Protein AF-A0A2D4Q8B6-F1 (afdb_monomer)

Nearest PDB structures (foldseek):
  4lnv-assembly2_B  TM=8.215E-01  e=3.725E-10  Anopheles gambiae
  4d94-assembly1_A  TM=7.482E-01  e=2.126E-10  Anopheles gambiae
  8cml-assembly1_B  TM=7.665E-01  e=1.619E-08  Homo sapiens
  7ad7-assembly1_A  TM=6.763E-01  e=1.389E-08  Homo sapiens
  5hcd-assembly1_A  TM=7.123E-01  e=3.850E-08  Homo sapiens

pLDDT: mean 83.57, std 15.22, range [32.66, 98.12]

Mean predicted aligned error: 9.65 Å

Structure (mmCIF, N/CA/C/O backbone):
data_AF-A0A2D4Q8B6-F1
#
_entry.id   AF-A0A2D4Q8B6-F1
#
loop_
_atom_site.group_PDB
_atom_site.id
_atom_site.type_symbol
_atom_site.label_atom_id
_atom_site.label_alt_id
_atom_site.label_comp_id
_atom_site.label_asym_id
_atom_site.label_entity_id
_atom_site.label_seq_id
_atom_site.pdbx_PDB_ins_code
_atom_site.Cartn_x
_atom_site.Cartn_y
_atom_site.Cartn_z
_atom_site.occupancy
_atom_site.B_iso_or_equiv
_atom_site.auth_seq_id
_atom_site.auth_comp_id
_atom_site.auth_asym_id
_atom_site.auth_atom_id
_atom_site.pdbx_PDB_model_num
ATOM 1 N N . MET A 1 1 ? -0.545 -11.827 12.707 1.00 40.91 1 MET A N 1
ATOM 2 C CA . MET A 1 1 ? -0.799 -12.075 14.149 1.00 40.91 1 MET A CA 1
ATOM 3 C C . MET A 1 1 ? -1.739 -11.043 14.796 1.00 40.91 1 MET A C 1
ATOM 5 O O . MET A 1 1 ? -2.116 -11.251 15.937 1.00 40.91 1 MET A O 1
ATOM 9 N N . LEU A 1 2 ? -2.146 -9.964 14.103 1.00 41.12 2 LEU A N 1
ATOM 10 C CA . LEU A 1 2 ? -3.036 -8.919 14.650 1.00 41.12 2 LEU A CA 1
ATOM 11 C C . LEU A 1 2 ? -4.542 -9.153 14.404 1.00 41.12 2 LEU A C 1
ATOM 13 O O . LEU A 1 2 ? -5.357 -8.410 14.931 1.00 41.12 2 LEU A O 1
ATOM 17 N N . GLU A 1 3 ? -4.920 -10.180 13.639 1.00 55.81 3 GLU A N 1
ATOM 18 C CA . GLU A 1 3 ? -6.318 -10.458 13.250 1.00 55.81 3 GLU A CA 1
ATOM 19 C C . GLU A 1 3 ? -6.890 -11.727 13.901 1.00 55.81 3 GLU A C 1
ATOM 21 O O . GLU A 1 3 ? -7.818 -12.347 13.386 1.00 55.81 3 GLU A O 1
ATOM 26 N N . TYR A 1 4 ? -6.323 -12.165 15.026 1.00 51.88 4 TYR A N 1
ATOM 27 C CA . TYR A 1 4 ? -6.958 -13.229 15.799 1.00 51.88 4 TYR A CA 1
ATOM 28 C C . TYR A 1 4 ? -8.247 -12.669 16.418 1.00 51.88 4 TYR A C 1
ATOM 30 O O . TYR A 1 4 ? -8.231 -11.570 16.966 1.00 51.88 4 TYR A O 1
ATOM 38 N N . GLN A 1 5 ? -9.372 -13.382 16.309 1.00 54.72 5 GLN A N 1
ATOM 39 C CA . GLN A 1 5 ? -10.635 -12.965 16.926 1.00 54.72 5 GLN A CA 1
ATOM 40 C C . GLN A 1 5 ? -10.473 -12.948 18.448 1.00 54.72 5 GLN A C 1
ATOM 42 O O . GLN A 1 5 ? -10.556 -13.975 19.121 1.00 54.72 5 GLN A O 1
ATOM 47 N N . PHE A 1 6 ? -10.190 -11.771 18.993 1.00 63.59 6 PHE A N 1
ATOM 48 C CA . PHE A 1 6 ? -10.025 -11.591 20.422 1.00 63.59 6 PHE A CA 1
ATOM 49 C C . PHE A 1 6 ? -11.383 -11.494 21.114 1.00 63.59 6 PHE A C 1
ATOM 51 O O . PHE A 1 6 ? -12.301 -10.826 20.638 1.00 63.59 6 PHE A O 1
ATOM 58 N N . SER A 1 7 ? -11.492 -12.131 22.279 1.00 59.28 7 SER A N 1
ATOM 59 C CA . SER A 1 7 ? -12.600 -11.873 23.192 1.00 59.28 7 SER A CA 1
ATOM 60 C C . SER A 1 7 ? -12.411 -10.487 23.798 1.00 59.28 7 SER A C 1
ATOM 62 O O . SER A 1 7 ? -11.403 -10.219 24.452 1.00 59.28 7 SER A O 1
ATOM 64 N N . GLU A 1 8 ? -13.407 -9.621 23.626 1.00 58.69 8 GLU A N 1
ATOM 65 C CA . GLU A 1 8 ? -13.457 -8.255 24.165 1.00 58.69 8 GLU A CA 1
ATOM 66 C C . GLU A 1 8 ? -13.243 -8.206 25.694 1.00 58.69 8 GLU A C 1
ATOM 68 O O . GLU A 1 8 ? -12.944 -7.160 26.262 1.00 58.69 8 GLU A O 1
ATOM 73 N N . ASN A 1 9 ? -13.352 -9.353 26.378 1.00 63.66 9 ASN A N 1
ATOM 74 C CA . ASN A 1 9 ? -13.189 -9.505 27.820 1.00 63.66 9 ASN A CA 1
ATOM 75 C C . ASN A 1 9 ? -11.786 -9.895 28.300 1.00 63.66 9 ASN A C 1
ATOM 77 O O . ASN A 1 9 ? -11.598 -10.043 29.511 1.00 63.66 9 ASN A O 1
ATOM 81 N N . ASP A 1 10 ? -10.798 -10.017 27.415 1.00 80.88 10 ASP A N 1
ATOM 82 C CA . ASP A 1 10 ? -9.450 -10.382 27.844 1.00 80.88 10 ASP A CA 1
ATOM 83 C C . ASP A 1 10 ? -8.747 -9.220 28.578 1.00 80.88 10 ASP A C 1
ATOM 85 O O . ASP A 1 10 ? -8.601 -8.103 28.066 1.00 80.88 10 ASP A O 1
ATOM 89 N N . LYS A 1 11 ? -8.318 -9.466 29.824 1.00 82.75 11 LYS A N 1
ATOM 90 C CA . LYS A 1 11 ? -7.751 -8.435 30.716 1.00 82.75 11 LYS A CA 1
ATOM 91 C C . LYS A 1 11 ? -6.517 -7.726 30.129 1.00 82.75 11 LYS A C 1
ATOM 93 O O . LYS A 1 11 ? -6.425 -6.509 30.311 1.00 82.75 11 LYS A O 1
ATOM 98 N N . PRO A 1 12 ? -5.567 -8.408 29.458 1.00 86.06 12 PRO A N 1
ATOM 99 C CA . PRO A 1 12 ? -4.421 -7.758 28.827 1.00 86.06 12 PRO A CA 1
ATOM 100 C C . PRO A 1 12 ? -4.839 -6.810 27.701 1.00 86.06 12 PRO A C 1
ATOM 102 O O . PRO A 1 12 ? -4.294 -5.713 27.607 1.00 86.06 12 PRO A O 1
ATOM 105 N N . ILE A 1 13 ? -5.851 -7.182 26.911 1.00 84.06 13 ILE A N 1
ATOM 106 C CA . ILE A 1 13 ? -6.348 -6.372 25.792 1.00 84.06 13 ILE A CA 1
ATOM 107 C C . ILE A 1 13 ? -6.986 -5.088 26.311 1.00 84.06 13 ILE A C 1
ATOM 109 O O . ILE A 1 13 ? -6.626 -4.006 25.856 1.00 84.06 13 ILE A O 1
ATOM 113 N N . LYS A 1 14 ? -7.844 -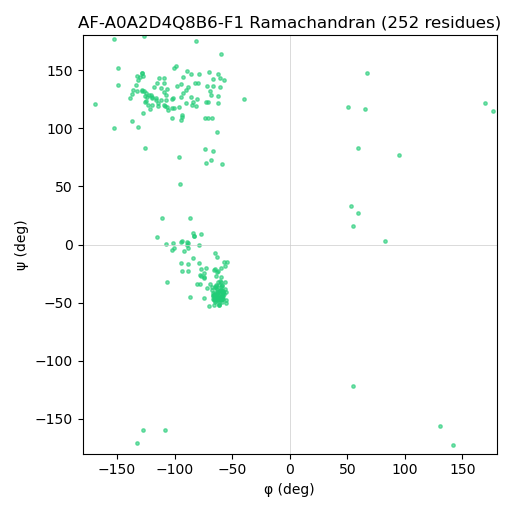5.169 27.338 1.00 85.69 14 LYS A N 1
ATOM 114 C CA . LYS A 1 14 ? -8.432 -3.967 27.959 1.00 85.69 14 LYS A CA 1
ATOM 115 C C . LYS A 1 14 ? -7.369 -3.019 28.519 1.00 85.69 14 LYS A C 1
ATOM 117 O O . LYS A 1 14 ? -7.488 -1.808 28.359 1.00 85.69 14 LYS A O 1
ATOM 122 N N . LYS A 1 15 ? -6.314 -3.554 29.148 1.00 89.69 15 LYS A N 1
ATOM 123 C CA . LYS A 1 15 ? -5.193 -2.735 29.643 1.00 89.69 15 LYS A CA 1
ATOM 124 C C . LYS A 1 15 ? -4.422 -2.066 28.504 1.00 89.69 15 LYS A C 1
ATOM 126 O O . LYS A 1 15 ? -4.106 -0.885 28.613 1.00 89.69 15 LYS A O 1
ATOM 131 N N . ALA A 1 16 ? -4.137 -2.802 27.431 1.00 90.00 16 ALA A N 1
ATOM 132 C CA . ALA A 1 16 ? -3.456 -2.262 26.260 1.00 90.00 16 ALA A CA 1
ATOM 133 C C . ALA A 1 16 ? -4.291 -1.160 25.589 1.00 90.00 16 ALA A C 1
ATOM 135 O O . ALA A 1 16 ? -3.764 -0.087 25.318 1.00 90.00 16 ALA A O 1
ATOM 136 N N . LEU A 1 17 ? -5.596 -1.378 25.404 1.00 89.19 17 LEU A N 1
ATOM 137 C CA . LEU A 1 17 ? -6.504 -0.377 24.839 1.00 89.19 17 LEU A CA 1
ATOM 138 C C . LEU A 1 17 ? -6.567 0.886 25.697 1.00 89.19 17 LEU A C 1
ATOM 140 O O . LEU A 1 17 ? -6.377 1.973 25.164 1.00 89.19 17 LEU A O 1
ATOM 144 N N . GLY A 1 18 ? -6.718 0.750 27.019 1.00 89.25 18 GLY A N 1
ATOM 145 C CA . GLY A 1 18 ? -6.707 1.904 27.921 1.00 89.25 18 GLY A CA 1
ATOM 146 C C . GLY A 1 18 ? -5.402 2.706 27.847 1.00 89.25 18 GLY A C 1
ATOM 147 O O . GLY A 1 18 ? -5.426 3.934 27.895 1.00 89.25 18 GLY A O 1
ATOM 148 N N . PHE A 1 19 ? -4.260 2.032 27.662 1.00 90.44 19 PHE A N 1
ATOM 149 C CA . PHE A 1 19 ? -2.985 2.709 27.422 1.00 90.44 19 PHE A CA 1
ATOM 150 C C . PHE A 1 19 ? -2.974 3.456 26.080 1.00 90.44 19 PHE A C 1
ATOM 152 O O . PHE A 1 19 ? -2.602 4.626 26.045 1.00 90.44 19 PHE A O 1
ATOM 159 N N . LEU A 1 20 ? -3.407 2.819 24.987 1.00 90.75 20 LEU A N 1
ATOM 160 C CA . LEU A 1 20 ? -3.450 3.445 23.660 1.00 90.75 20 LEU A CA 1
ATOM 161 C C . LEU A 1 20 ? -4.388 4.660 23.620 1.00 90.75 20 LEU A C 1
ATOM 163 O O . LEU A 1 20 ? -4.032 5.693 23.055 1.00 90.75 20 LEU A O 1
ATOM 167 N N . GLU A 1 21 ? -5.556 4.561 24.253 1.00 89.81 21 GLU A N 1
ATOM 168 C CA . GLU A 1 21 ? -6.529 5.652 24.366 1.00 89.81 21 GLU A CA 1
ATOM 169 C C . GLU A 1 21 ? -5.967 6.830 25.165 1.00 89.81 21 GLU A C 1
ATOM 171 O O . GLU A 1 21 ? -6.037 7.973 24.712 1.00 89.81 21 GLU A O 1
ATOM 176 N N . PHE A 1 22 ? -5.348 6.557 26.320 1.00 87.50 22 PHE A N 1
ATOM 177 C CA . PHE A 1 22 ? -4.712 7.585 27.146 1.00 87.50 22 PHE A CA 1
ATOM 178 C C . PHE A 1 22 ? -3.591 8.311 26.394 1.00 87.50 22 PHE A C 1
ATOM 180 O O . PHE A 1 22 ? -3.433 9.529 26.498 1.00 87.50 22 PHE A O 1
ATOM 187 N N . GLN A 1 23 ? -2.818 7.567 25.608 1.00 84.12 23 GLN A N 1
ATOM 188 C CA . GLN A 1 23 ? -1.666 8.103 24.901 1.00 84.12 23 GLN A CA 1
ATOM 189 C C . GLN A 1 23 ? -2.001 8.773 23.567 1.00 84.12 23 GLN A C 1
ATOM 191 O O . GLN A 1 23 ? -1.159 9.489 23.026 1.00 84.12 23 GLN A O 1
ATOM 196 N N . LEU A 1 24 ? -3.220 8.630 23.043 1.00 83.06 24 LEU A N 1
ATOM 197 C CA . LEU A 1 24 ? -3.619 9.206 21.753 1.00 83.06 24 LEU A CA 1
ATOM 198 C C . LEU A 1 24 ? -3.407 10.735 21.679 1.00 83.06 24 LEU A C 1
ATOM 200 O O . LEU A 1 24 ? -3.087 11.290 20.618 1.00 83.06 24 LEU A O 1
ATOM 204 N N . ASN A 1 25 ? -3.550 11.417 22.819 1.00 74.25 25 ASN A N 1
ATOM 205 C CA . ASN A 1 25 ? -3.331 12.859 22.942 1.00 74.25 25 ASN A CA 1
ATOM 206 C C . ASN A 1 25 ? -1.877 13.236 23.268 1.00 74.25 25 ASN A C 1
ATOM 208 O O . ASN A 1 25 ? -1.472 14.341 22.922 1.00 74.25 25 ASN A O 1
ATOM 212 N N . ASN A 1 26 ? -1.094 12.324 23.854 1.00 71.75 26 ASN A N 1
ATOM 213 C CA . ASN A 1 26 ? 0.234 12.608 24.412 1.00 71.75 26 ASN A CA 1
ATOM 214 C C . ASN A 1 26 ? 1.410 12.064 23.575 1.00 71.75 26 ASN A C 1
ATOM 216 O O . ASN A 1 26 ? 2.471 12.677 23.566 1.00 71.75 26 ASN A O 1
ATOM 220 N N . ILE A 1 27 ? 1.253 10.929 22.882 1.00 59.75 27 ILE A N 1
ATOM 221 C CA . ILE A 1 27 ? 2.370 10.197 22.245 1.00 59.75 27 ILE A CA 1
ATOM 222 C C . ILE A 1 27 ? 2.600 10.567 20.785 1.00 59.75 27 ILE A C 1
ATOM 224 O O . ILE A 1 27 ? 3.690 10.361 20.260 1.00 59.75 27 ILE A O 1
ATOM 228 N N . VAL A 1 28 ? 1.603 11.097 20.087 1.00 60.97 28 VAL A N 1
ATOM 229 C CA . VAL A 1 28 ? 1.621 10.927 18.636 1.00 60.97 28 VAL A CA 1
ATOM 230 C C . VAL A 1 28 ? 2.225 12.124 17.905 1.00 60.97 28 VAL A C 1
ATOM 232 O O . VAL A 1 28 ? 1.508 12.919 17.296 1.00 60.97 28 VAL A O 1
ATOM 235 N N . SER A 1 29 ? 3.551 12.254 17.945 1.00 69.19 29 SER A N 1
ATOM 236 C CA . SER A 1 29 ? 4.287 13.189 17.079 1.00 69.19 29 SER A CA 1
ATOM 237 C C . SER A 1 29 ? 4.450 12.642 15.659 1.00 69.19 29 SER A C 1
ATOM 239 O O . SER A 1 29 ? 4.352 13.408 14.706 1.00 69.19 29 SER A O 1
ATOM 241 N N . ASP A 1 30 ? 4.608 11.327 15.493 1.00 85.38 30 ASP A N 1
ATOM 242 C CA . ASP A 1 30 ? 4.860 10.703 14.193 1.00 85.38 30 ASP A CA 1
ATOM 243 C C . ASP A 1 30 ? 3.597 10.069 13.567 1.00 85.38 30 ASP A C 1
ATOM 245 O O . ASP A 1 30 ? 2.646 9.686 14.255 1.00 85.38 30 ASP A O 1
ATOM 249 N N . ASN A 1 31 ? 3.563 10.002 12.233 1.00 90.62 31 ASN A N 1
ATOM 250 C CA . ASN A 1 31 ? 2.417 9.486 11.476 1.00 90.62 31 ASN A CA 1
ATOM 251 C C . ASN A 1 31 ? 2.297 7.953 11.539 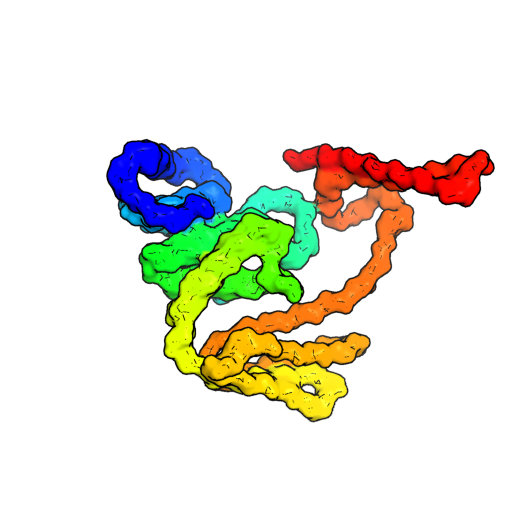1.00 90.62 31 ASN A C 1
ATOM 253 O O . ASN A 1 31 ? 1.187 7.429 11.448 1.00 90.62 31 ASN A O 1
ATOM 257 N N . HIS A 1 32 ? 3.413 7.243 11.716 1.00 91.06 32 HIS A N 1
ATOM 258 C CA . HIS A 1 32 ? 3.477 5.778 11.726 1.00 91.06 32 HIS A CA 1
ATOM 259 C C . HIS A 1 32 ? 2.811 5.191 12.967 1.00 91.06 32 HIS A C 1
ATOM 261 O O . HIS A 1 32 ? 1.843 4.434 12.861 1.00 91.06 32 HIS A O 1
ATOM 267 N N . THR A 1 33 ? 3.216 5.663 14.141 1.00 91.25 33 THR A N 1
ATOM 268 C CA . THR A 1 33 ? 2.587 5.367 15.424 1.00 91.25 33 THR A CA 1
ATOM 269 C C . THR A 1 33 ? 1.112 5.756 15.400 1.00 91.25 33 THR A C 1
ATOM 271 O O . THR A 1 33 ? 0.276 4.974 15.851 1.00 91.25 33 THR A O 1
ATOM 274 N N . LEU A 1 34 ? 0.747 6.917 14.830 1.00 92.88 34 LEU A N 1
ATOM 275 C CA . LEU A 1 34 ? -0.664 7.312 14.723 1.00 92.88 34 LEU A CA 1
ATOM 276 C C . LEU A 1 34 ? -1.486 6.288 13.946 1.00 92.88 34 LEU A C 1
ATOM 278 O O . LEU A 1 34 ? -2.587 5.939 14.371 1.00 92.88 34 LEU A O 1
ATOM 282 N N . ALA A 1 35 ? -0.967 5.829 12.810 1.00 95.12 35 ALA A N 1
ATOM 283 C CA . ALA A 1 35 ? -1.654 4.894 11.935 1.00 95.12 35 ALA A CA 1
ATOM 284 C C . ALA A 1 35 ? -1.833 3.525 12.603 1.00 95.12 35 ALA A C 1
ATOM 286 O O . ALA A 1 35 ? -2.945 2.996 12.609 1.00 95.12 35 ALA A O 1
ATOM 287 N N . LEU A 1 36 ? -0.784 3.010 13.252 1.00 93.56 36 LEU A N 1
ATOM 288 C CA . LEU A 1 36 ? -0.834 1.770 14.032 1.00 93.56 36 LEU A CA 1
ATOM 289 C C . LEU A 1 36 ? -1.863 1.839 15.164 1.00 93.56 36 LEU A C 1
ATOM 291 O O . LEU A 1 36 ? -2.709 0.953 15.292 1.00 93.56 36 LEU A O 1
ATOM 295 N N . VAL A 1 37 ? -1.823 2.908 15.966 1.00 93.62 37 VAL A N 1
ATOM 296 C CA . VAL A 1 37 ? -2.768 3.108 17.074 1.00 93.62 37 VAL A CA 1
ATOM 297 C C . VAL A 1 37 ? -4.193 3.243 16.545 1.00 93.62 37 VAL A C 1
ATOM 299 O O . VAL A 1 37 ? -5.106 2.609 17.067 1.00 93.62 37 VAL A O 1
ATOM 302 N N . THR A 1 38 ? -4.392 4.015 15.476 1.00 95.25 38 THR A N 1
ATOM 303 C CA . THR A 1 38 ? -5.705 4.184 14.838 1.00 95.25 38 THR A CA 1
ATOM 304 C C . THR A 1 38 ? -6.265 2.848 14.361 1.00 95.25 38 THR A C 1
ATOM 306 O O . THR A 1 38 ? -7.438 2.554 14.603 1.00 95.25 38 THR A O 1
ATOM 309 N N . TYR A 1 39 ? -5.434 2.019 13.730 1.00 95.75 39 TYR A N 1
ATOM 310 C CA . TYR A 1 39 ? -5.837 0.700 13.258 1.00 95.75 39 TYR A CA 1
ATOM 311 C C . TYR A 1 39 ? -6.188 -0.239 14.415 1.00 95.75 39 TYR A C 1
ATOM 313 O O . TYR A 1 39 ? -7.267 -0.831 14.414 1.00 95.75 39 TYR A O 1
ATOM 321 N N . ALA A 1 40 ? -5.344 -0.302 15.449 1.00 94.00 40 ALA A N 1
ATOM 322 C CA . ALA A 1 40 ? -5.594 -1.113 16.639 1.00 94.00 40 ALA A CA 1
ATOM 323 C C . ALA A 1 40 ? -6.898 -0.713 17.357 1.00 94.00 40 ALA A C 1
ATOM 325 O O . ALA A 1 40 ? -7.713 -1.574 17.689 1.00 94.00 40 ALA A O 1
ATOM 326 N N . LEU A 1 41 ? -7.137 0.591 17.540 1.00 93.44 41 LEU A N 1
ATOM 327 C CA . LEU A 1 41 ? -8.377 1.102 18.133 1.00 93.44 41 LEU A CA 1
ATOM 328 C C . LEU A 1 41 ? -9.600 0.798 17.257 1.00 93.44 41 LEU A C 1
ATOM 330 O O . LEU A 1 41 ? -10.668 0.491 17.788 1.00 93.44 41 LEU A O 1
ATOM 334 N N . SER A 1 42 ? -9.447 0.854 15.929 1.00 95.25 42 SER A N 1
ATOM 335 C CA . SER A 1 42 ? -10.515 0.514 14.980 1.00 95.25 42 SER A CA 1
ATOM 336 C C . SER A 1 42 ? -10.888 -0.966 15.067 1.00 95.25 42 SER A C 1
ATOM 338 O O . SER A 1 42 ? -12.071 -1.280 15.186 1.00 95.25 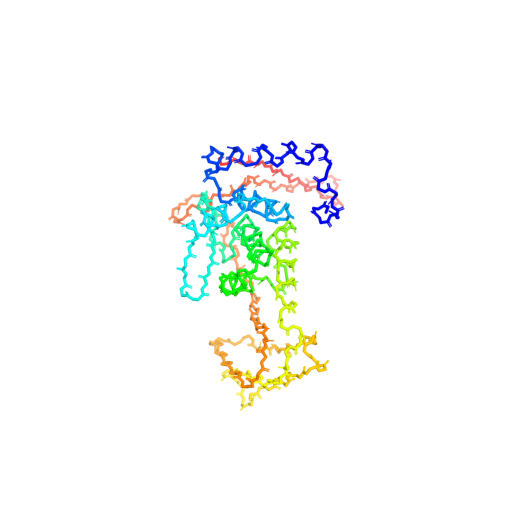42 SER A O 1
ATOM 340 N N . LEU A 1 43 ? -9.899 -1.867 15.077 1.00 92.69 43 LEU A N 1
ATOM 341 C CA . LEU A 1 43 ? -10.110 -3.310 15.249 1.00 92.69 43 LEU A CA 1
ATOM 342 C C . LEU A 1 43 ? -10.836 -3.631 16.560 1.00 92.69 43 LEU A C 1
ATOM 344 O O . LEU A 1 43 ? -11.752 -4.451 16.581 1.00 92.69 43 LEU A O 1
ATOM 348 N N . ALA A 1 44 ? -10.458 -2.950 17.641 1.00 90.81 44 ALA A N 1
ATOM 349 C CA . ALA A 1 44 ? -11.062 -3.120 18.956 1.00 90.81 44 ALA A CA 1
ATOM 350 C C . ALA A 1 44 ? -12.409 -2.401 19.135 1.00 90.81 44 ALA A C 1
ATOM 352 O O . ALA A 1 44 ? -12.981 -2.464 20.219 1.00 90.81 44 ALA A O 1
ATOM 353 N N . LYS A 1 45 ? -12.910 -1.697 18.107 1.00 90.75 45 LYS A N 1
ATOM 354 C CA . LYS A 1 45 ? -14.153 -0.905 18.160 1.00 90.75 45 LYS A CA 1
ATOM 355 C C . LYS A 1 45 ? -14.189 0.097 19.325 1.00 90.75 45 LYS A C 1
ATOM 357 O O . LYS A 1 45 ? -15.251 0.391 19.869 1.00 90.75 45 LYS A O 1
ATOM 362 N N . SER A 1 46 ? -13.028 0.643 19.688 1.00 91.56 46 SER A N 1
ATOM 363 C CA . SER A 1 46 ? -12.916 1.657 20.738 1.00 91.56 46 SER A CA 1
ATOM 364 C C . SER A 1 46 ? -13.693 2.924 20.366 1.00 91.56 46 SER A C 1
ATOM 366 O O . SER A 1 46 ? -13.728 3.345 19.206 1.00 91.56 46 SER A O 1
ATOM 368 N N . THR A 1 47 ? -14.258 3.599 21.368 1.00 91.69 47 THR A N 1
ATOM 369 C CA . THR A 1 47 ? -14.917 4.903 21.196 1.00 91.69 47 THR A CA 1
ATOM 370 C C . THR A 1 47 ? -13.947 5.992 20.722 1.00 91.69 47 THR A C 1
ATOM 372 O O . THR A 1 47 ? -14.367 6.943 20.060 1.00 91.69 47 THR A O 1
ATOM 375 N N . ALA A 1 48 ? -12.643 5.835 20.976 1.00 92.56 48 ALA A N 1
ATOM 376 C CA . ALA A 1 48 ? -11.600 6.754 20.526 1.00 92.56 48 ALA A CA 1
ATOM 377 C C . ALA A 1 48 ? -11.211 6.568 19.046 1.00 92.56 48 ALA A C 1
ATOM 379 O O . ALA A 1 48 ? -10.605 7.466 18.456 1.00 92.56 48 ALA A O 1
ATOM 380 N N . ALA A 1 49 ? -11.577 5.444 18.413 1.00 94.50 49 ALA A N 1
ATOM 381 C CA . ALA A 1 49 ? -11.127 5.086 17.064 1.00 94.50 49 ALA A CA 1
ATOM 382 C C . ALA A 1 49 ? -11.509 6.127 15.998 1.00 94.50 49 ALA A C 1
ATOM 384 O O . ALA A 1 49 ? -10.705 6.460 15.122 1.00 94.50 49 ALA A O 1
ATOM 385 N N . LYS A 1 50 ? -12.720 6.692 16.090 1.00 96.31 50 LYS A N 1
ATOM 386 C CA . LYS A 1 50 ? -13.190 7.732 15.160 1.00 96.31 50 LYS A CA 1
ATOM 387 C C . LYS A 1 50 ? -12.370 9.018 15.283 1.00 96.31 50 LYS A C 1
ATOM 389 O O . LYS A 1 50 ? -12.017 9.621 14.271 1.00 96.31 50 LYS A O 1
ATOM 394 N N . GLY A 1 51 ? -12.053 9.419 16.515 1.00 94.75 51 GLY A N 1
ATOM 395 C CA . GLY A 1 51 ? -11.205 10.579 16.792 1.00 94.75 51 GLY A CA 1
ATOM 396 C C . GLY A 1 51 ? -9.776 10.372 16.291 1.00 94.75 51 GLY A C 1
ATOM 397 O O . GLY A 1 51 ? -9.229 11.249 15.626 1.00 94.75 51 GLY A O 1
ATOM 398 N N . ALA A 1 52 ? -9.212 9.182 16.524 1.00 94.81 52 ALA A N 1
ATOM 399 C CA . ALA A 1 52 ? -7.890 8.803 16.030 1.00 94.81 52 ALA A CA 1
ATOM 400 C C . ALA A 1 52 ? -7.804 8.890 14.495 1.00 94.81 52 ALA A C 1
ATOM 402 O O . ALA A 1 52 ? -6.891 9.518 13.961 1.00 94.81 52 ALA A O 1
ATOM 403 N N . LEU A 1 53 ? -8.805 8.354 13.784 1.00 96.50 53 LEU A N 1
ATOM 404 C CA . LEU A 1 53 ? -8.834 8.387 12.321 1.00 96.50 53 LEU A CA 1
ATOM 405 C C . LEU A 1 53 ? -9.007 9.802 11.757 1.00 96.50 53 LEU A C 1
ATOM 407 O O . LEU A 1 53 ? -8.398 10.133 10.743 1.00 96.50 53 LEU A O 1
ATOM 411 N N . ASN A 1 54 ? -9.795 10.656 12.414 1.00 95.94 54 ASN A N 1
ATOM 412 C CA . ASN A 1 54 ? -9.891 12.067 12.032 1.00 95.94 54 ASN A CA 1
ATOM 413 C C . ASN A 1 54 ? -8.536 12.771 12.156 1.00 95.94 54 ASN A C 1
ATOM 415 O O . ASN A 1 54 ? -8.085 13.384 11.192 1.00 95.94 54 ASN A O 1
ATOM 419 N N . LYS A 1 55 ? -7.851 12.589 13.289 1.00 93.69 55 LYS A N 1
ATOM 420 C CA . LYS A 1 55 ? -6.513 13.145 13.525 1.00 93.69 55 LYS A CA 1
ATOM 421 C C . LYS A 1 55 ? -5.491 12.638 12.502 1.00 93.69 55 LYS A C 1
ATOM 423 O O . LYS A 1 55 ? -4.657 13.405 12.034 1.00 93.69 55 LYS A O 1
ATOM 428 N N . LEU A 1 56 ? -5.564 11.361 12.118 1.00 94.62 56 LEU A N 1
ATOM 429 C CA . LEU A 1 56 ? -4.718 10.801 11.061 1.00 94.62 56 LEU A CA 1
ATOM 430 C C . LEU A 1 56 ? -5.014 11.448 9.701 1.00 94.62 56 LEU A C 1
ATOM 432 O O . LEU A 1 56 ? -4.090 11.831 8.987 1.00 94.62 56 LEU A O 1
ATOM 436 N N . ASN A 1 57 ? -6.292 11.623 9.359 1.00 95.88 57 ASN A N 1
ATOM 437 C CA . ASN A 1 57 ? -6.713 12.272 8.117 1.00 95.88 57 ASN A CA 1
ATOM 438 C C . ASN A 1 57 ? -6.299 13.749 8.040 1.00 95.88 57 ASN A C 1
ATOM 440 O O . ASN A 1 57 ? -5.955 14.219 6.956 1.00 95.88 57 ASN A O 1
ATOM 444 N N . GLU A 1 58 ? -6.286 14.469 9.160 1.00 94.06 58 GLU A N 1
ATOM 445 C CA . GLU A 1 58 ? -5.808 15.859 9.234 1.00 94.06 58 GLU A CA 1
ATOM 446 C C . GLU A 1 58 ? -4.316 15.995 8.904 1.00 94.06 58 GLU A C 1
ATOM 448 O O . GLU A 1 58 ? -3.897 17.027 8.390 1.00 94.06 58 GLU A O 1
ATOM 453 N N . ARG A 1 59 ? -3.520 14.946 9.143 1.00 92.38 59 ARG A N 1
ATOM 454 C CA . ARG A 1 59 ? -2.084 14.907 8.813 1.00 92.38 59 ARG A CA 1
ATOM 455 C C . ARG A 1 59 ? -1.781 14.413 7.401 1.00 92.38 59 ARG A C 1
ATOM 457 O O . ARG A 1 59 ? -0.613 14.269 7.051 1.00 92.38 59 ARG A O 1
ATOM 464 N N . SER A 1 60 ? -2.810 14.095 6.620 1.00 94.50 60 SER A N 1
ATOM 465 C CA . SER A 1 60 ? -2.622 13.590 5.263 1.00 94.50 60 SER A CA 1
ATOM 466 C C . SER A 1 60 ? -2.299 14.707 4.278 1.00 94.50 60 SER A C 1
ATOM 468 O O . SER A 1 60 ? -2.831 15.815 4.353 1.00 94.50 60 SER A O 1
ATOM 470 N N . GLU A 1 61 ? -1.480 14.375 3.293 1.00 93.88 61 GLU A N 1
ATOM 471 C CA . GLU A 1 61 ? -1.282 15.176 2.100 1.00 93.88 61 GLU A CA 1
ATOM 472 C C . GLU A 1 61 ? -2.282 14.775 1.018 1.00 93.88 61 GLU A C 1
ATOM 474 O O . GLU A 1 61 ? -2.711 13.618 0.912 1.00 93.88 61 GLU A O 1
ATOM 479 N N . ARG A 1 62 ? -2.662 15.752 0.191 1.00 93.56 62 ARG A N 1
ATOM 480 C CA . ARG A 1 62 ? -3.557 15.549 -0.948 1.00 93.56 62 ARG A CA 1
ATOM 481 C C . ARG A 1 62 ? -2.910 16.068 -2.218 1.00 93.56 62 ARG A C 1
ATOM 483 O O . ARG A 1 62 ? -2.523 17.231 -2.289 1.00 93.56 62 ARG A O 1
ATOM 490 N N . GLN A 1 63 ? -2.861 15.219 -3.237 1.00 91.19 63 GLN A N 1
ATOM 491 C CA . GLN A 1 63 ? -2.380 15.582 -4.566 1.00 91.19 63 GLN A CA 1
ATOM 492 C C . GLN A 1 63 ? -3.380 15.091 -5.612 1.00 91.19 63 GLN A C 1
ATOM 494 O O . GLN A 1 63 ? -3.432 13.904 -5.941 1.00 91.19 63 GLN A O 1
ATOM 499 N N . GLY A 1 64 ? -4.206 16.011 -6.118 1.00 91.94 64 GLY A N 1
ATOM 500 C CA . GLY A 1 64 ? -5.343 15.666 -6.973 1.00 91.94 64 GLY A CA 1
ATOM 501 C C . GLY A 1 64 ? -6.262 14.649 -6.289 1.00 91.94 64 GLY A C 1
ATOM 502 O O . GLY A 1 64 ? -6.733 14.874 -5.179 1.00 91.94 64 GLY A O 1
ATOM 503 N N . GLU A 1 65 ? -6.453 13.503 -6.939 1.00 92.00 65 GLU A N 1
ATOM 504 C CA . GLU A 1 65 ? -7.299 12.390 -6.482 1.00 92.00 65 GLU A CA 1
ATOM 505 C C . GLU A 1 65 ? -6.617 11.439 -5.479 1.00 92.00 65 GLU A C 1
ATOM 507 O O . GLU A 1 65 ? -7.143 10.361 -5.192 1.00 92.00 65 GLU A O 1
ATOM 512 N N . LEU A 1 66 ? -5.417 11.780 -5.003 1.00 95.31 66 LEU A N 1
ATOM 513 C CA . LEU A 1 66 ? -4.597 10.932 -4.139 1.00 95.31 66 LEU A CA 1
ATOM 514 C C . LEU A 1 66 ? -4.540 11.495 -2.720 1.00 95.31 66 LEU A C 1
ATOM 516 O O . LEU A 1 66 ? -4.439 12.709 -2.531 1.00 95.31 66 LEU A O 1
ATOM 520 N N . ARG A 1 67 ? -4.543 10.595 -1.734 1.00 95.62 67 ARG A N 1
ATOM 521 C CA . ARG A 1 67 ? -4.278 10.908 -0.325 1.00 95.62 67 ARG A CA 1
ATOM 522 C C . ARG A 1 67 ? -3.164 10.008 0.189 1.00 95.62 67 ARG A C 1
ATOM 524 O O . ARG A 1 67 ? -3.225 8.799 -0.022 1.00 95.62 67 ARG A O 1
ATOM 531 N N . PHE A 1 68 ? -2.183 10.593 0.863 1.00 94.62 68 PHE A N 1
ATOM 532 C CA . PHE A 1 68 ? -1.036 9.874 1.411 1.00 94.62 68 PHE A CA 1
ATOM 533 C C . PHE A 1 68 ? -0.464 10.590 2.633 1.00 94.62 68 PHE A C 1
ATOM 535 O O . PHE A 1 68 ? -0.944 11.652 3.022 1.00 94.62 68 PHE A O 1
ATOM 542 N N . TRP A 1 69 ? 0.545 9.989 3.248 1.00 93.44 69 TRP A N 1
ATOM 543 C CA . TRP A 1 69 ? 1.287 10.562 4.361 1.00 93.44 69 TRP A CA 1
ATOM 544 C C . TRP A 1 69 ? 2.761 10.512 4.022 1.00 93.44 69 TRP A C 1
ATOM 546 O O . TRP A 1 69 ? 3.209 9.561 3.387 1.00 93.44 69 TRP A O 1
ATOM 556 N N . THR A 1 70 ? 3.493 11.520 4.466 1.00 87.50 70 THR A N 1
ATOM 557 C CA . THR A 1 70 ? 4.947 11.518 4.422 1.00 87.50 70 THR A CA 1
ATOM 558 C C . THR A 1 70 ? 5.477 11.521 5.843 1.00 87.50 70 THR A C 1
ATOM 560 O O . THR A 1 70 ? 4.947 12.171 6.754 1.00 87.50 70 THR A O 1
ATOM 563 N N . SER A 1 71 ? 6.513 10.733 6.055 1.00 76.69 71 SER A N 1
ATOM 564 C CA . SER A 1 71 ? 7.337 10.811 7.243 1.00 76.69 71 SER A CA 1
ATOM 565 C C . SER A 1 71 ? 8.409 11.870 6.993 1.00 76.69 71 SER A C 1
ATOM 567 O O . SER A 1 71 ? 8.881 11.998 5.860 1.00 76.69 71 SER A O 1
ATOM 569 N N . PRO A 1 72 ? 8.844 12.623 8.016 1.00 66.94 72 PRO A N 1
ATOM 570 C CA . PRO A 1 72 ? 10.020 13.476 7.909 1.00 66.94 72 PRO A CA 1
ATOM 571 C C . PRO A 1 72 ? 11.272 12.594 7.784 1.00 66.94 72 PRO A C 1
ATOM 573 O O . PRO A 1 72 ? 12.044 12.427 8.721 1.00 66.94 72 PRO A O 1
ATOM 576 N N . SER A 1 73 ? 11.460 11.971 6.623 1.00 56.72 73 SER A N 1
ATOM 577 C CA . SER A 1 73 ? 12.705 11.321 6.255 1.00 56.72 73 SER A CA 1
ATOM 578 C C . SER A 1 73 ? 13.662 12.398 5.770 1.00 56.72 73 SER A C 1
ATOM 580 O O . SER A 1 73 ? 13.341 13.179 4.873 1.00 56.72 73 SER A O 1
ATOM 582 N N . SER A 1 74 ? 14.831 12.430 6.389 1.00 46.06 74 SER A N 1
ATOM 583 C CA . SER A 1 74 ? 15.965 13.317 6.162 1.00 46.06 74 SER A CA 1
ATOM 584 C C . SER A 1 74 ? 16.513 13.233 4.731 1.00 46.06 74 SER A C 1
ATOM 586 O O . SER A 1 74 ? 17.601 12.730 4.527 1.00 46.06 74 SER A O 1
ATOM 588 N N . GLY A 1 75 ? 15.783 13.704 3.714 1.00 45.47 75 GLY A N 1
ATOM 589 C CA . GLY A 1 75 ? 16.305 13.967 2.359 1.00 45.47 75 GLY A CA 1
ATOM 590 C C . GLY A 1 75 ? 17.017 12.803 1.647 1.00 45.47 75 GLY A C 1
ATOM 591 O O . GLY A 1 75 ? 17.734 13.037 0.681 1.00 45.47 75 GLY A O 1
ATOM 592 N N . LEU A 1 76 ? 16.846 11.566 2.122 1.00 46.16 76 LEU A N 1
ATOM 593 C CA . LEU A 1 76 ? 17.743 10.438 1.838 1.00 46.16 76 LEU A CA 1
ATOM 594 C C . LEU A 1 76 ? 17.401 9.645 0.579 1.00 46.16 76 LEU A C 1
ATOM 596 O O . LEU A 1 76 ? 18.124 8.715 0.232 1.00 46.16 76 LEU A O 1
ATOM 600 N N . SER A 1 77 ? 16.316 9.981 -0.113 1.00 45.91 77 SER A N 1
ATOM 601 C CA . SER A 1 77 ? 15.906 9.219 -1.282 1.00 45.91 77 SER A CA 1
ATOM 602 C C . SER A 1 77 ? 15.481 10.138 -2.412 1.00 45.91 77 SER A C 1
ATOM 604 O O . SER A 1 77 ? 14.398 10.711 -2.410 1.00 45.91 77 SER A O 1
ATOM 606 N N . SER A 1 78 ? 16.351 10.233 -3.415 1.00 48.91 78 SER A N 1
ATOM 607 C CA . SER A 1 78 ? 15.988 10.634 -4.776 1.00 48.91 78 SER A CA 1
ATOM 608 C C . SER A 1 78 ? 15.298 9.494 -5.546 1.00 48.91 78 SER A C 1
ATOM 610 O O . SER A 1 78 ? 15.085 9.610 -6.753 1.00 48.91 78 SER A O 1
ATOM 612 N N . SER A 1 79 ? 14.951 8.384 -4.873 1.00 58.78 79 SER A N 1
ATOM 613 C CA . SER A 1 79 ? 14.181 7.302 -5.482 1.00 58.78 79 SER A CA 1
ATOM 614 C C . SER A 1 79 ? 12.769 7.774 -5.801 1.00 58.78 79 SER A C 1
ATOM 616 O O . SER A 1 79 ? 12.142 8.501 -5.034 1.00 58.78 79 SER A O 1
ATOM 618 N N . TRP A 1 80 ? 12.253 7.303 -6.931 1.00 65.44 80 TRP A N 1
ATOM 619 C CA . TRP A 1 80 ? 10.859 7.496 -7.321 1.00 65.44 80 TRP A CA 1
ATOM 620 C C . TRP A 1 80 ? 9.876 6.840 -6.331 1.00 65.44 80 TRP A C 1
ATOM 622 O O . TRP A 1 80 ? 8.722 7.256 -6.254 1.00 65.44 80 TRP A O 1
ATOM 632 N N . GLN A 1 81 ? 10.321 5.836 -5.565 1.00 69.69 81 GLN A N 1
ATOM 633 C CA . GLN A 1 81 ? 9.474 5.107 -4.622 1.00 69.69 81 GLN A CA 1
ATOM 634 C C . GLN A 1 81 ? 9.441 5.778 -3.229 1.00 69.69 81 GLN A C 1
ATOM 636 O O . GLN A 1 81 ? 10.507 6.122 -2.708 1.00 69.69 81 GLN A O 1
ATOM 641 N N . PRO A 1 82 ? 8.256 5.919 -2.595 1.00 79.31 82 PRO A N 1
ATOM 642 C CA . PRO A 1 82 ? 8.116 6.462 -1.244 1.00 79.31 82 PRO A CA 1
ATOM 643 C C . PRO A 1 82 ? 8.865 5.657 -0.182 1.00 79.31 82 PRO A C 1
ATOM 645 O O . PRO A 1 82 ? 9.213 4.487 -0.380 1.00 79.31 82 PRO A O 1
ATOM 648 N N . CYS A 1 83 ? 9.054 6.272 0.988 1.00 85.00 83 CYS A N 1
ATOM 649 C CA . CYS A 1 83 ? 9.597 5.572 2.143 1.00 85.00 83 CYS A CA 1
ATOM 650 C C . CYS A 1 83 ? 8.687 4.397 2.535 1.00 85.00 83 CYS A C 1
ATOM 652 O O . CYS A 1 83 ? 7.461 4.494 2.482 1.00 85.00 83 CYS A O 1
ATOM 654 N N . SER A 1 84 ? 9.291 3.293 2.977 1.00 88.62 84 SER A N 1
ATOM 655 C CA . SER A 1 84 ? 8.555 2.101 3.417 1.00 88.62 84 SER A CA 1
ATOM 656 C C . SER A 1 84 ? 7.543 2.417 4.530 1.00 88.62 84 SER A C 1
ATOM 658 O O . SER A 1 84 ? 6.408 1.945 4.496 1.00 88.62 84 SER A O 1
ATOM 660 N N . ALA A 1 85 ? 7.911 3.309 5.458 1.00 90.44 85 ALA A N 1
ATOM 661 C CA . ALA A 1 85 ? 7.027 3.758 6.531 1.00 90.44 85 ALA A CA 1
ATOM 662 C C . ALA A 1 85 ? 5.760 4.460 6.006 1.00 90.44 85 ALA A C 1
ATOM 664 O O . ALA A 1 85 ? 4.685 4.286 6.574 1.00 90.44 85 ALA A O 1
ATOM 665 N N . ASP A 1 86 ? 5.859 5.205 4.903 1.00 92.94 86 ASP A N 1
ATOM 666 C CA . ASP A 1 86 ? 4.733 5.946 4.321 1.00 92.94 86 ASP A CA 1
ATOM 667 C C . ASP A 1 86 ? 3.715 4.999 3.673 1.00 92.94 86 ASP A C 1
ATOM 669 O O . ASP A 1 86 ? 2.502 5.195 3.783 1.00 92.94 86 ASP A O 1
ATOM 673 N N . ILE A 1 87 ? 4.209 3.932 3.033 1.00 94.75 87 ILE A N 1
ATOM 674 C CA . ILE A 1 87 ? 3.375 2.852 2.497 1.00 94.75 87 ILE A CA 1
ATOM 675 C C . ILE A 1 87 ? 2.638 2.137 3.634 1.00 94.75 87 ILE A C 1
ATOM 677 O O . ILE A 1 87 ? 1.432 1.905 3.535 1.00 94.75 87 ILE A O 1
ATOM 681 N N . GLU A 1 88 ? 3.338 1.825 4.726 1.00 95.00 88 GLU A N 1
ATOM 682 C CA . GLU A 1 88 ? 2.740 1.173 5.892 1.00 95.00 88 GLU A CA 1
ATOM 683 C C . GLU A 1 88 ? 1.672 2.061 6.560 1.00 95.00 88 GLU A C 1
ATOM 685 O O . GLU A 1 88 ? 0.562 1.593 6.827 1.00 95.00 88 GLU A O 1
ATOM 690 N N . VAL A 1 89 ? 1.948 3.362 6.731 1.00 95.88 89 VAL A N 1
ATOM 691 C CA . VAL A 1 89 ? 0.973 4.356 7.220 1.00 95.88 89 VAL A CA 1
ATOM 692 C C . VAL A 1 89 ? -0.286 4.354 6.360 1.00 95.88 89 VAL A C 1
ATOM 694 O O . VAL A 1 89 ? -1.397 4.251 6.885 1.00 95.88 89 VAL A O 1
ATOM 697 N N . ALA A 1 90 ? -0.131 4.446 5.037 1.00 97.19 90 ALA A N 1
ATOM 698 C CA . ALA A 1 90 ? -1.259 4.454 4.114 1.00 97.19 90 ALA A CA 1
ATOM 699 C C . ALA A 1 90 ? -2.046 3.132 4.148 1.00 97.19 90 ALA A C 1
ATOM 701 O O . ALA A 1 90 ? -3.276 3.153 4.082 1.00 97.19 90 ALA A O 1
ATOM 702 N N . GLY A 1 91 ? -1.363 1.994 4.297 1.00 97.56 91 GLY A N 1
ATOM 703 C CA . GLY A 1 91 ? -1.987 0.682 4.449 1.00 97.56 91 GLY A CA 1
ATOM 704 C C . GLY A 1 91 ? -2.868 0.592 5.700 1.00 97.56 91 GLY A C 1
ATOM 705 O O . GLY A 1 91 ? -4.060 0.290 5.594 1.00 97.56 91 GLY A O 1
ATOM 706 N N . TYR A 1 92 ? -2.337 0.948 6.874 1.00 97.75 92 TYR A N 1
ATOM 707 C CA . TYR A 1 92 ? -3.125 0.981 8.114 1.00 97.75 92 TYR A CA 1
ATOM 708 C C . TYR A 1 92 ? -4.242 2.023 8.080 1.00 97.75 92 TYR A C 1
ATOM 710 O O . TYR A 1 92 ? -5.337 1.773 8.595 1.00 97.75 92 TYR A O 1
ATOM 718 N N . ALA A 1 93 ? -4.010 3.177 7.448 1.00 97.81 93 ALA A N 1
ATOM 719 C CA . ALA A 1 93 ? -5.050 4.176 7.249 1.00 97.81 93 ALA A CA 1
ATOM 720 C C . ALA A 1 93 ? -6.198 3.610 6.400 1.00 97.81 93 ALA A C 1
ATOM 722 O O . ALA A 1 93 ? -7.361 3.766 6.775 1.00 97.81 93 ALA A O 1
ATOM 723 N N . LEU A 1 94 ? -5.900 2.925 5.292 1.00 98.12 94 LEU A N 1
ATOM 724 C CA . LEU A 1 94 ? -6.911 2.318 4.423 1.00 98.12 94 LEU A CA 1
ATOM 725 C C . LEU A 1 94 ? -7.706 1.222 5.151 1.00 98.12 94 LEU A C 1
ATOM 727 O O . LEU A 1 94 ? -8.936 1.220 5.087 1.00 98.12 94 LEU A O 1
ATOM 731 N N . LEU A 1 95 ? -7.030 0.353 5.907 1.00 98.00 95 LEU A N 1
ATOM 732 C CA . LEU A 1 95 ? -7.688 -0.656 6.744 1.00 98.00 95 LEU A CA 1
ATOM 733 C C . LEU A 1 95 ? -8.592 -0.021 7.812 1.00 98.00 95 LEU A C 1
ATOM 735 O O . LEU A 1 95 ? -9.720 -0.464 8.020 1.00 98.00 95 LEU A O 1
ATOM 739 N N . SER A 1 96 ? -8.141 1.063 8.446 1.00 97.62 96 SER A N 1
ATOM 740 C CA . SER A 1 96 ? -8.942 1.803 9.431 1.00 97.62 96 SER A CA 1
ATOM 741 C C . SER A 1 96 ? -10.199 2.415 8.805 1.00 97.62 96 SER A C 1
ATOM 743 O O . SER A 1 96 ? -11.277 2.344 9.394 1.00 97.62 96 SER A O 1
ATOM 745 N N . HI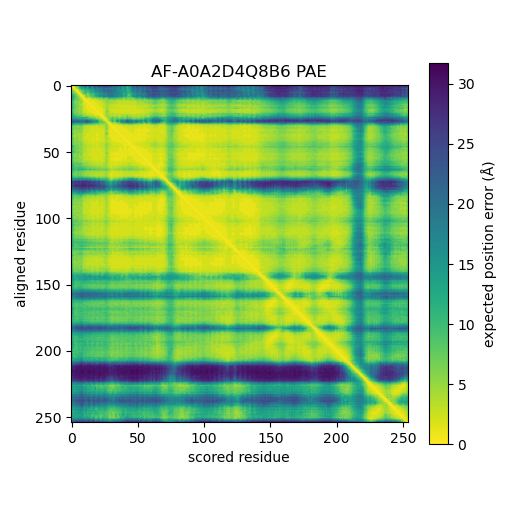S A 1 97 ? -10.094 2.970 7.591 1.00 97.88 97 HIS A N 1
ATOM 746 C CA . HIS A 1 97 ? -11.257 3.462 6.843 1.00 97.88 97 HIS A CA 1
ATOM 747 C C . HIS A 1 97 ? -12.241 2.339 6.517 1.00 97.88 97 HIS A C 1
ATOM 749 O O . HIS A 1 97 ? -13.448 2.546 6.638 1.00 97.88 97 HIS A O 1
ATOM 755 N N . PHE A 1 98 ? -11.740 1.162 6.131 1.00 96.56 98 PHE A N 1
ATOM 756 C CA . PHE A 1 98 ? -12.575 -0.004 5.856 1.00 96.56 98 PHE A CA 1
ATOM 757 C C . PHE A 1 98 ? -13.351 -0.448 7.104 1.00 96.56 98 PHE A C 1
ATOM 759 O O . PHE A 1 98 ? -14.578 -0.521 7.065 1.00 96.56 98 PHE A O 1
ATOM 766 N N . ILE A 1 99 ? -12.664 -0.648 8.236 1.00 95.94 99 ILE A N 1
ATOM 767 C CA . ILE A 1 99 ? -13.287 -1.085 9.499 1.00 95.94 99 ILE A CA 1
ATOM 768 C C . ILE A 1 99 ? -14.331 -0.076 9.994 1.00 95.94 99 ILE A C 1
ATOM 770 O O . ILE A 1 99 ? -15.403 -0.462 10.457 1.00 95.94 99 ILE A O 1
ATOM 774 N N . GLN A 1 100 ? -14.044 1.222 9.869 1.00 96.31 100 GLN A N 1
ATOM 775 C CA . GLN A 1 100 ? -14.962 2.291 10.270 1.00 96.31 100 GLN A CA 1
ATOM 776 C C . GLN A 1 100 ? -16.022 2.633 9.207 1.00 96.31 100 GLN A C 1
ATOM 778 O O . GLN A 1 100 ? -16.753 3.606 9.381 1.00 96.31 100 GLN A O 1
ATOM 783 N N . GLN A 1 101 ? -16.116 1.868 8.111 1.00 95.56 101 GLN A N 1
ATOM 784 C CA . GLN A 1 101 ? -17.091 2.054 7.024 1.00 95.56 101 GLN A CA 1
ATOM 785 C C . GLN A 1 101 ? -17.009 3.425 6.319 1.00 95.56 101 GLN A C 1
ATOM 787 O O . GLN A 1 101 ? -17.978 3.911 5.737 1.00 95.56 101 GLN A O 1
ATOM 792 N N . ARG A 1 102 ? -15.830 4.057 6.311 1.00 95.75 102 ARG A N 1
ATOM 793 C CA . ARG A 1 102 ? -15.556 5.351 5.655 1.00 95.75 102 ARG A CA 1
ATOM 794 C C . ARG A 1 102 ? -14.974 5.152 4.256 1.00 95.75 102 ARG A C 1
ATOM 796 O O . ARG A 1 102 ? -13.918 5.681 3.914 1.00 95.75 102 ARG A O 1
ATOM 803 N N . LEU A 1 103 ? -15.665 4.354 3.444 1.00 91.56 103 LEU A N 1
ATOM 804 C CA . LEU A 1 103 ? -15.132 3.813 2.188 1.00 91.56 103 LEU A CA 1
ATOM 805 C C . LEU A 1 103 ? -14.751 4.902 1.177 1.00 91.56 103 LEU A C 1
ATOM 807 O O . LEU A 1 103 ? -13.665 4.857 0.609 1.00 91.56 103 LEU A O 1
ATOM 811 N N . LEU A 1 104 ? -15.602 5.919 1.001 1.00 93.44 104 LEU A N 1
ATOM 812 C CA . LEU A 1 104 ? -15.358 7.015 0.052 1.00 93.44 104 LEU A CA 1
ATOM 813 C C . LEU A 1 104 ? -14.058 7.775 0.353 1.00 93.44 104 LEU A C 1
ATOM 815 O O . LEU A 1 104 ? -13.351 8.188 -0.562 1.00 93.44 104 LEU A O 1
ATOM 819 N N . GLU A 1 105 ? -13.711 7.915 1.632 1.00 95.44 105 GLU A N 1
ATOM 820 C CA . GLU A 1 105 ? -12.467 8.556 2.061 1.00 95.44 105 GLU A CA 1
ATOM 821 C C . GLU A 1 105 ? -11.238 7.650 1.892 1.00 95.44 105 GLU A C 1
ATOM 823 O O . GLU A 1 105 ? -10.121 8.157 1.784 1.00 95.44 105 GLU A O 1
ATOM 828 N N . GLY A 1 106 ? -11.441 6.330 1.822 1.00 95.88 106 GLY A N 1
ATOM 829 C CA . GLY A 1 106 ? -10.401 5.337 1.551 1.00 95.88 106 GLY A CA 1
ATOM 830 C C . GLY A 1 106 ? -10.007 5.231 0.074 1.00 95.88 106 GLY A C 1
ATOM 831 O O . GLY A 1 106 ? -8.862 4.893 -0.227 1.00 95.88 106 GLY A O 1
ATOM 832 N N . ILE A 1 107 ? -10.901 5.575 -0.863 1.00 94.06 107 ILE A N 1
ATOM 833 C CA . ILE A 1 107 ? -10.646 5.467 -2.314 1.00 94.06 107 ILE A CA 1
ATOM 834 C C . ILE A 1 107 ? -9.374 6.227 -2.751 1.00 94.06 107 ILE A C 1
ATOM 836 O O . ILE A 1 107 ? -8.550 5.631 -3.451 1.00 94.06 107 ILE A O 1
ATOM 840 N N . PRO A 1 108 ? -9.142 7.494 -2.345 1.00 96.31 108 PRO A N 1
ATOM 841 C CA . PRO A 1 108 ? -7.905 8.210 -2.674 1.00 96.31 108 PRO A CA 1
ATOM 842 C C . PRO A 1 108 ? -6.627 7.533 -2.157 1.00 96.31 108 PRO A C 1
ATOM 844 O O . PRO A 1 108 ? -5.583 7.621 -2.804 1.00 96.31 108 PRO A O 1
ATOM 847 N N . ILE A 1 109 ? -6.708 6.845 -1.013 1.00 97.38 109 ILE A N 1
ATOM 848 C CA . ILE A 1 109 ? -5.581 6.128 -0.397 1.00 97.38 109 ILE A CA 1
ATOM 849 C C . ILE A 1 109 ? -5.297 4.844 -1.181 1.00 97.38 109 ILE A C 1
ATOM 851 O O . ILE A 1 109 ? -4.155 4.580 -1.548 1.00 97.38 109 ILE A O 1
ATOM 855 N N . MET A 1 110 ? -6.341 4.081 -1.522 1.00 95.38 110 MET A N 1
ATOM 856 C CA . MET A 1 110 ? -6.240 2.896 -2.382 1.00 95.38 110 MET A CA 1
ATOM 857 C C . MET A 1 110 ? -5.642 3.247 -3.755 1.00 95.38 110 MET A C 1
ATOM 859 O O . MET A 1 110 ? -4.749 2.541 -4.235 1.00 95.38 110 MET A O 1
ATOM 863 N N . LYS A 1 111 ? -6.087 4.350 -4.379 1.00 93.88 111 LYS A N 1
ATOM 864 C CA . LYS A 1 111 ? -5.512 4.856 -5.639 1.00 93.88 111 LYS A CA 1
ATOM 865 C C . LYS A 1 111 ? -4.021 5.160 -5.482 1.00 93.88 111 LYS A C 1
ATOM 867 O O . LYS A 1 111 ? -3.241 4.816 -6.366 1.00 93.88 111 LYS A O 1
ATOM 872 N N . TRP A 1 112 ? -3.626 5.796 -4.377 1.00 95.25 112 TRP A N 1
ATOM 873 C CA . TRP A 1 112 ? -2.223 6.102 -4.114 1.00 95.25 112 TRP A CA 1
ATOM 874 C C . TRP A 1 112 ? -1.398 4.829 -3.906 1.00 95.25 112 TRP A C 1
ATOM 876 O O . TRP A 1 112 ? -0.438 4.629 -4.641 1.00 95.25 112 TRP A O 1
ATOM 886 N N . LEU A 1 113 ? -1.815 3.917 -3.022 1.00 95.12 113 LEU A N 1
ATOM 887 C CA . LEU A 1 113 ? -1.124 2.642 -2.783 1.00 95.12 113 LEU A CA 1
ATOM 888 C C . LEU A 1 113 ? -0.952 1.824 -4.066 1.00 95.12 113 LEU A C 1
ATOM 890 O O . LEU A 1 113 ? 0.122 1.272 -4.299 1.00 95.12 113 LEU A O 1
ATOM 894 N N . SER A 1 114 ? -1.977 1.786 -4.922 1.00 92.75 114 SER A N 1
ATOM 895 C CA . SER A 1 114 ? -1.920 1.075 -6.205 1.00 92.75 114 SER A CA 1
ATOM 896 C C . SER A 1 114 ? -0.859 1.649 -7.148 1.00 92.75 114 SER A C 1
ATOM 898 O O . SER A 1 114 ? -0.245 0.891 -7.894 1.00 92.75 114 SER A O 1
ATOM 900 N N . LYS A 1 115 ? -0.606 2.967 -7.094 1.00 91.31 115 LYS A N 1
ATOM 901 C CA . LYS A 1 115 ? 0.434 3.637 -7.892 1.00 91.31 115 LYS A CA 1
ATOM 902 C C . LYS A 1 115 ? 1.856 3.371 -7.397 1.00 91.31 115 LYS A C 1
ATOM 904 O O . LYS A 1 115 ? 2.775 3.474 -8.198 1.00 91.31 115 LYS A O 1
ATOM 909 N N . GLN A 1 116 ? 2.037 3.044 -6.117 1.00 91.31 116 GLN A N 1
ATOM 910 C CA . GLN A 1 116 ? 3.364 2.834 -5.521 1.00 91.31 116 GLN A CA 1
ATOM 911 C C . GLN A 1 116 ? 3.871 1.383 -5.625 1.00 91.31 116 GLN A C 1
ATOM 913 O O . GLN A 1 116 ? 4.946 1.070 -5.111 1.00 91.31 116 GLN A O 1
ATOM 918 N N . ARG A 1 117 ? 3.104 0.487 -6.266 1.00 90.00 117 ARG A N 1
ATOM 919 C CA . ARG A 1 117 ? 3.501 -0.912 -6.484 1.00 90.00 117 ARG A CA 1
ATOM 920 C C . ARG A 1 117 ? 4.690 -0.992 -7.440 1.00 90.00 117 ARG A C 1
ATOM 922 O O . ARG A 1 117 ? 4.709 -0.343 -8.483 1.00 90.00 117 ARG A O 1
ATOM 929 N N . ASN A 1 118 ? 5.663 -1.831 -7.100 1.00 88.88 118 ASN A N 1
ATOM 930 C CA . ASN A 1 118 ? 6.820 -2.099 -7.949 1.00 88.88 118 ASN A CA 1
ATOM 931 C C . ASN A 1 118 ? 6.499 -3.127 -9.059 1.00 88.88 118 ASN A C 1
ATOM 933 O O . ASN A 1 118 ? 5.419 -3.720 -9.107 1.00 88.88 118 ASN A O 1
ATOM 937 N N . HIS A 1 119 ? 7.460 -3.366 -9.957 1.00 84.94 119 HIS A N 1
ATOM 938 C CA . HIS A 1 119 ? 7.340 -4.318 -11.075 1.00 84.94 119 HIS A CA 1
ATOM 939 C C . HIS A 1 119 ? 7.071 -5.775 -10.666 1.00 84.94 119 HIS A C 1
ATOM 941 O O . HIS A 1 119 ? 6.552 -6.539 -11.474 1.00 84.94 119 HIS A O 1
ATOM 947 N N . LEU A 1 120 ? 7.373 -6.147 -9.419 1.00 87.12 120 LEU A N 1
ATOM 948 C CA . LEU A 1 120 ? 7.128 -7.480 -8.857 1.00 87.12 120 LEU A CA 1
ATOM 949 C C . LEU A 1 120 ? 5.797 -7.562 -8.092 1.00 87.12 120 LEU A C 1
ATOM 951 O O . LEU A 1 120 ? 5.468 -8.598 -7.524 1.00 87.12 120 LEU A O 1
ATOM 955 N N . GLY A 1 121 ? 5.027 -6.471 -8.059 1.00 84.75 121 GLY A N 1
ATOM 956 C CA . GLY A 1 121 ? 3.736 -6.396 -7.385 1.00 84.75 121 GLY A CA 1
ATOM 957 C C . GLY A 1 121 ? 3.800 -6.115 -5.882 1.00 84.75 121 GLY A C 1
ATOM 958 O O . GLY A 1 121 ? 2.734 -6.072 -5.268 1.00 84.75 121 GLY A O 1
ATOM 959 N N . GLY A 1 122 ? 4.991 -5.893 -5.317 1.00 89.62 122 GLY A N 1
ATOM 960 C CA . GLY A 1 122 ? 5.217 -5.534 -3.912 1.00 89.62 122 GLY A CA 1
ATOM 961 C C . GLY A 1 122 ? 5.657 -4.078 -3.722 1.00 89.62 122 GLY A C 1
ATOM 962 O O . GLY A 1 122 ? 5.455 -3.232 -4.597 1.00 89.62 122 GLY A O 1
ATOM 963 N N . TYR A 1 123 ? 6.275 -3.800 -2.574 1.00 91.12 123 TYR A N 1
ATOM 964 C CA . TYR A 1 123 ? 6.787 -2.484 -2.179 1.00 91.12 123 TYR A CA 1
ATOM 965 C C . TYR A 1 123 ? 8.266 -2.580 -1.762 1.00 91.12 123 TYR A C 1
ATOM 967 O O . TYR A 1 123 ? 8.972 -3.481 -2.219 1.00 91.12 123 TYR A O 1
ATOM 975 N N . SER A 1 124 ? 8.772 -1.611 -0.998 1.00 85.88 124 SER A N 1
ATOM 976 C CA . SER A 1 124 ? 10.202 -1.472 -0.690 1.00 85.88 124 SER A CA 1
ATOM 977 C C . SER A 1 124 ? 10.693 -2.461 0.374 1.00 85.88 124 SER A C 1
ATOM 979 O O . SER A 1 124 ? 11.876 -2.794 0.396 1.00 85.88 124 SER A O 1
ATOM 981 N N . SER A 1 125 ? 9.813 -2.918 1.265 1.00 88.06 125 SER A N 1
ATOM 982 C CA . SER A 1 125 ? 10.128 -3.816 2.379 1.00 88.06 125 SER A CA 1
ATOM 983 C C . SER A 1 125 ? 9.129 -4.981 2.454 1.00 88.06 125 SER A C 1
ATOM 985 O O . SER A 1 125 ? 8.331 -5.234 1.551 1.00 88.06 125 SER A O 1
ATOM 987 N N . THR A 1 126 ? 9.199 -5.757 3.531 1.00 89.56 126 THR A N 1
ATOM 988 C CA . THR A 1 126 ? 8.264 -6.855 3.803 1.00 89.56 126 THR A CA 1
ATOM 989 C C . THR A 1 126 ? 7.015 -6.373 4.537 1.00 89.56 126 THR A C 1
ATOM 991 O O . THR A 1 126 ? 5.911 -6.749 4.150 1.00 89.56 126 THR A O 1
ATOM 994 N N . GLN A 1 127 ? 7.170 -5.538 5.573 1.00 88.56 127 GLN A N 1
ATOM 995 C CA . GLN A 1 127 ? 6.047 -5.055 6.390 1.00 88.56 127 GLN A CA 1
ATOM 996 C C . GLN A 1 127 ? 5.090 -4.184 5.576 1.00 88.56 127 GLN A C 1
ATOM 998 O O . GLN A 1 127 ? 3.893 -4.459 5.538 1.00 88.56 127 GLN A O 1
ATOM 1003 N N . ASP A 1 128 ? 5.621 -3.199 4.854 1.00 91.12 128 ASP A N 1
ATOM 1004 C CA . ASP A 1 128 ? 4.830 -2.357 3.959 1.00 91.12 128 ASP A CA 1
ATOM 1005 C C . ASP A 1 128 ? 4.106 -3.179 2.882 1.00 91.12 128 ASP A C 1
ATOM 1007 O O . ASP A 1 128 ? 2.928 -2.946 2.624 1.00 91.12 128 ASP A O 1
ATOM 1011 N N . THR A 1 129 ? 4.763 -4.195 2.320 1.00 93.75 129 THR A N 1
ATOM 1012 C CA . THR A 1 129 ? 4.172 -5.084 1.321 1.00 93.75 129 THR A CA 1
ATOM 1013 C C . THR A 1 129 ? 3.012 -5.879 1.895 1.00 93.75 129 THR A C 1
ATOM 1015 O O . THR A 1 129 ? 1.943 -5.907 1.289 1.00 93.75 129 THR A O 1
ATOM 1018 N N . ILE A 1 130 ? 3.184 -6.497 3.065 1.00 95.56 130 ILE A N 1
ATOM 1019 C CA . ILE A 1 130 ? 2.121 -7.282 3.702 1.00 95.56 130 ILE A CA 1
ATOM 1020 C C . ILE A 1 130 ? 0.921 -6.386 4.019 1.00 95.56 130 ILE A C 1
ATOM 1022 O O . ILE A 1 130 ? -0.198 -6.703 3.615 1.00 95.56 130 ILE A O 1
ATOM 1026 N N . VAL A 1 131 ? 1.151 -5.251 4.685 1.00 96.19 131 VAL A N 1
ATOM 1027 C CA . VAL A 1 131 ? 0.076 -4.353 5.132 1.00 96.19 131 VAL A CA 1
ATOM 1028 C C . VAL A 1 131 ? -0.639 -3.713 3.941 1.00 96.19 131 VAL A C 1
ATOM 1030 O O . VAL A 1 131 ? -1.869 -3.678 3.910 1.00 96.19 131 VAL A O 1
ATOM 1033 N N . ALA A 1 132 ? 0.090 -3.248 2.923 1.00 96.31 132 ALA A N 1
ATOM 1034 C CA . ALA A 1 132 ? -0.519 -2.643 1.741 1.00 96.31 132 ALA A CA 1
ATOM 1035 C C . ALA A 1 132 ? -1.320 -3.658 0.913 1.00 96.31 132 ALA A C 1
ATOM 1037 O O . ALA A 1 132 ? -2.429 -3.344 0.481 1.00 96.31 132 ALA A O 1
ATOM 1038 N N . LEU A 1 133 ? -0.810 -4.880 0.715 1.00 95.69 133 LEU A N 1
ATOM 1039 C CA . LEU A 1 133 ? -1.546 -5.927 -0.003 1.00 95.69 133 LEU A CA 1
ATOM 1040 C C . LEU A 1 133 ? -2.781 -6.391 0.773 1.00 95.69 133 LEU A C 1
ATOM 1042 O O . LEU A 1 133 ? -3.837 -6.592 0.171 1.00 95.69 133 LEU A O 1
ATOM 1046 N N . GLN A 1 134 ? -2.687 -6.505 2.098 1.00 96.19 134 GLN A N 1
ATOM 1047 C CA . GLN A 1 134 ? -3.838 -6.769 2.961 1.00 96.19 134 GLN A CA 1
ATOM 1048 C C . GLN A 1 134 ? -4.888 -5.657 2.820 1.00 96.19 134 GLN A C 1
ATOM 1050 O O . GLN A 1 134 ? -6.062 -5.939 2.587 1.00 96.19 134 GLN A O 1
ATOM 1055 N N . ALA A 1 135 ? -4.473 -4.391 2.883 1.00 96.88 135 ALA A N 1
ATOM 1056 C CA . ALA A 1 135 ? -5.370 -3.248 2.749 1.00 96.88 135 ALA A CA 1
ATOM 1057 C C . ALA A 1 135 ? -6.062 -3.198 1.378 1.00 96.88 135 ALA A C 1
ATOM 1059 O O . ALA A 1 135 ? -7.281 -3.047 1.304 1.00 96.88 135 ALA A O 1
ATOM 1060 N N . LEU A 1 136 ? -5.300 -3.365 0.293 1.00 94.94 136 LEU A N 1
ATOM 1061 C CA . LEU A 1 136 ? -5.820 -3.353 -1.074 1.00 94.94 136 LEU A CA 1
ATOM 1062 C C . LEU A 1 136 ? -6.754 -4.534 -1.346 1.00 94.94 136 LEU A C 1
ATOM 1064 O O . LEU A 1 136 ? -7.810 -4.332 -1.937 1.00 94.94 136 LEU A O 1
ATOM 1068 N N . SER A 1 137 ? -6.403 -5.744 -0.903 1.00 93.44 137 SER A N 1
ATOM 1069 C CA . SER A 1 137 ? -7.261 -6.926 -1.071 1.00 93.44 137 SER A CA 1
ATOM 1070 C C . SER A 1 137 ? -8.559 -6.799 -0.278 1.00 93.44 137 SER A C 1
ATOM 1072 O O . SER A 1 137 ? -9.631 -7.037 -0.828 1.00 93.44 137 SER A O 1
ATOM 1074 N N . THR A 1 138 ? -8.478 -6.325 0.969 1.00 93.94 138 THR A N 1
ATOM 1075 C CA . THR A 1 138 ? -9.648 -6.043 1.813 1.00 93.94 138 THR A CA 1
ATOM 1076 C C . THR A 1 138 ? -10.560 -5.026 1.140 1.00 93.94 138 THR A C 1
ATOM 1078 O O . THR A 1 138 ? -11.761 -5.249 1.019 1.00 93.94 138 THR A O 1
ATOM 1081 N N . PHE A 1 139 ? -9.999 -3.935 0.618 1.00 91.06 139 PHE A N 1
ATOM 1082 C CA . PHE A 1 139 ? -10.783 -2.912 -0.064 1.00 91.06 139 PHE A CA 1
ATOM 1083 C C . PHE A 1 139 ? -11.358 -3.400 -1.405 1.00 91.06 139 PHE A C 1
ATOM 1085 O O . PHE A 1 139 ? -12.478 -3.040 -1.756 1.00 91.06 139 PHE A O 1
ATOM 1092 N N . ALA A 1 140 ? -10.643 -4.265 -2.130 1.00 88.88 140 ALA A N 1
ATOM 1093 C CA . ALA A 1 140 ? -11.111 -4.860 -3.382 1.00 88.88 140 ALA A CA 1
ATOM 1094 C C . ALA A 1 140 ? -12.325 -5.786 -3.194 1.00 88.88 140 ALA A C 1
ATOM 1096 O O . ALA A 1 140 ? -13.091 -5.979 -4.136 1.00 88.88 140 ALA A O 1
ATOM 1097 N N . THR A 1 141 ? -12.564 -6.312 -1.985 1.00 89.44 141 THR A N 1
ATOM 1098 C CA . THR A 1 141 ? -13.792 -7.083 -1.705 1.00 89.44 141 THR A CA 1
ATOM 1099 C C . THR A 1 141 ? -15.064 -6.263 -1.934 1.00 89.44 141 THR A C 1
ATOM 1101 O O . THR A 1 141 ? -16.078 -6.818 -2.342 1.00 89.44 141 THR A O 1
ATOM 1104 N N . LEU A 1 142 ? -14.997 -4.933 -1.784 1.00 83.19 142 LEU A N 1
ATOM 1105 C CA . LEU A 1 142 ? -16.124 -4.023 -2.024 1.00 83.19 142 LEU A CA 1
ATOM 1106 C C . LEU A 1 142 ? -16.579 -4.002 -3.487 1.00 83.19 142 LEU A C 1
ATOM 1108 O O . LEU A 1 142 ? -17.696 -3.584 -3.780 1.00 83.19 142 LEU A O 1
ATOM 1112 N N . THR A 1 143 ? -15.711 -4.413 -4.410 1.00 76.12 143 THR A N 1
ATOM 1113 C CA . THR A 1 143 ? -15.981 -4.435 -5.850 1.00 76.12 143 THR A CA 1
AT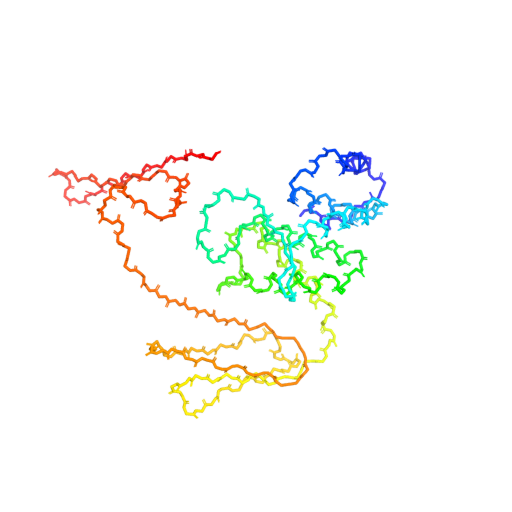OM 1114 C C . THR A 1 143 ? -15.987 -5.857 -6.413 1.00 76.12 143 THR A C 1
ATOM 1116 O O . THR A 1 143 ? -16.138 -6.028 -7.623 1.00 76.12 143 THR A O 1
ATOM 1119 N N . ALA A 1 144 ? -15.886 -6.889 -5.566 1.00 74.06 144 ALA A N 1
ATOM 1120 C CA . ALA A 1 144 ? -15.811 -8.288 -5.994 1.00 74.06 144 ALA A CA 1
ATOM 1121 C C . ALA A 1 144 ? -17.037 -8.737 -6.811 1.00 74.06 144 ALA A C 1
ATOM 1123 O O . ALA A 1 144 ? -16.888 -9.456 -7.808 1.00 74.06 144 ALA A O 1
ATOM 1124 N N . ASP A 1 145 ? -18.217 -8.240 -6.434 1.00 75.19 145 ASP A N 1
ATOM 1125 C CA . ASP A 1 145 ? -19.500 -8.546 -7.079 1.00 75.19 145 ASP A CA 1
ATOM 1126 C C . ASP A 1 145 ? -19.840 -7.587 -8.230 1.00 75.19 145 ASP A C 1
ATOM 1128 O O . ASP A 1 145 ? -20.879 -7.718 -8.878 1.00 75.19 145 ASP A O 1
ATOM 1132 N N . SER A 1 146 ? -18.976 -6.604 -8.507 1.00 79.38 146 SER A N 1
ATOM 1133 C CA . SER A 1 146 ? -19.201 -5.678 -9.614 1.00 79.38 146 SER A CA 1
ATOM 1134 C C . SER A 1 146 ? -18.988 -6.370 -10.962 1.00 79.38 146 SER A C 1
ATOM 1136 O O . SER A 1 146 ? -18.030 -7.124 -11.157 1.00 79.38 146 SER A O 1
ATOM 1138 N N . VAL A 1 147 ? -19.898 -6.101 -11.903 1.00 86.69 147 VAL A N 1
ATOM 1139 C CA . VAL A 1 147 ? -19.781 -6.574 -13.287 1.00 86.69 147 VAL A CA 1
ATOM 1140 C C . VAL A 1 147 ? -18.527 -5.962 -13.903 1.00 86.69 147 VAL A C 1
ATOM 1142 O O . VAL A 1 147 ? -18.392 -4.737 -13.950 1.00 86.69 147 VAL A O 1
ATOM 1145 N N . THR A 1 148 ? -17.623 -6.822 -14.370 1.00 89.38 148 THR A N 1
ATOM 1146 C CA . THR A 1 148 ? -16.417 -6.417 -15.095 1.00 89.38 148 THR A CA 1
ATOM 1147 C C . THR A 1 148 ? -16.590 -6.734 -16.574 1.00 89.38 148 THR A C 1
ATOM 1149 O O . THR A 1 148 ? -16.715 -7.895 -16.951 1.00 89.38 148 THR A O 1
ATOM 1152 N N . GLU A 1 149 ? -16.609 -5.693 -17.397 1.00 94.19 149 GLU A N 1
ATOM 1153 C CA . GLU A 1 149 ? -16.671 -5.766 -18.855 1.00 94.19 149 GLU A CA 1
ATOM 1154 C C . GLU A 1 149 ? -16.013 -4.501 -19.415 1.00 94.19 149 GLU A C 1
ATOM 1156 O O . GLU A 1 149 ? -16.598 -3.413 -19.395 1.00 94.19 149 GLU A O 1
ATOM 1161 N N . MET A 1 150 ? -14.758 -4.614 -19.841 1.00 94.00 150 MET A N 1
ATOM 1162 C CA . MET A 1 150 ? -13.948 -3.475 -20.250 1.00 94.00 150 MET A CA 1
ATOM 1163 C C . MET A 1 150 ? -12.934 -3.847 -21.325 1.00 94.00 150 MET A C 1
ATOM 1165 O O . MET A 1 150 ? -12.195 -4.820 -21.197 1.00 94.00 150 MET A O 1
ATOM 1169 N N . ASP A 1 151 ? -12.819 -2.976 -22.319 1.00 95.38 151 ASP A N 1
ATOM 1170 C CA . ASP A 1 151 ? -11.786 -3.033 -23.340 1.00 95.38 151 ASP A CA 1
ATOM 1171 C C . ASP A 1 151 ? -10.699 -2.002 -23.022 1.00 95.38 151 ASP A C 1
ATOM 1173 O O . ASP A 1 151 ? -10.941 -0.791 -23.003 1.00 95.38 151 ASP A O 1
ATOM 1177 N N . VAL A 1 152 ? -9.478 -2.483 -22.782 1.00 94.75 152 VAL A N 1
ATOM 1178 C CA . VAL A 1 152 ? -8.287 -1.649 -22.588 1.00 94.75 152 VAL A CA 1
ATOM 1179 C C . VAL A 1 152 ? -7.464 -1.674 -23.866 1.00 94.75 152 VAL A C 1
ATOM 1181 O O . VAL A 1 152 ? -6.841 -2.675 -24.211 1.00 94.75 152 VAL A O 1
ATOM 1184 N N . THR A 1 153 ? -7.453 -0.556 -24.578 1.00 94.25 153 THR A N 1
ATOM 1185 C CA . THR A 1 153 ? -6.679 -0.377 -25.807 1.00 94.25 153 THR A CA 1
ATOM 1186 C C . THR A 1 153 ? -5.341 0.270 -25.480 1.00 94.25 153 THR A C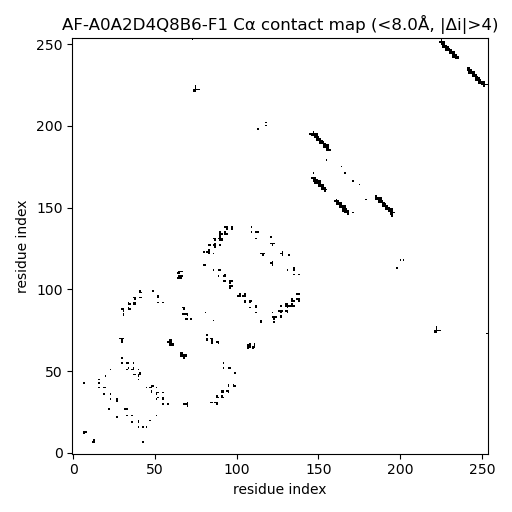 1
ATOM 1188 O O . THR A 1 153 ? -5.297 1.325 -24.846 1.00 94.25 153 THR A O 1
ATOM 1191 N N . VAL A 1 154 ? -4.252 -0.354 -25.925 1.00 92.75 154 VAL A N 1
ATOM 1192 C CA . VAL A 1 154 ? -2.880 0.124 -25.752 1.00 92.75 154 VAL A CA 1
ATOM 1193 C C . VAL A 1 154 ? -2.225 0.259 -27.120 1.00 92.75 154 VAL A C 1
ATOM 1195 O O . VAL A 1 154 ? -2.090 -0.721 -27.857 1.00 92.75 154 VAL A O 1
ATOM 1198 N N . ASN A 1 155 ? -1.796 1.475 -27.446 1.00 89.44 155 ASN A N 1
ATOM 1199 C CA . ASN A 1 155 ? -1.148 1.793 -28.710 1.00 89.44 155 ASN A CA 1
ATOM 1200 C C . ASN A 1 155 ? 0.264 2.341 -28.482 1.00 89.44 155 ASN A C 1
ATOM 1202 O O . ASN A 1 155 ? 0.432 3.311 -27.738 1.00 89.44 155 ASN A O 1
ATOM 1206 N N . GLY A 1 156 ? 1.263 1.733 -29.122 1.00 86.06 156 GLY A N 1
ATOM 1207 C CA . GLY A 1 156 ? 2.629 2.248 -29.163 1.00 86.06 156 GLY A CA 1
ATOM 1208 C C . GLY A 1 156 ? 2.841 3.079 -30.426 1.00 86.06 156 GLY A C 1
ATOM 1209 O O . GLY A 1 156 ? 2.435 2.674 -31.506 1.00 86.06 156 GLY A O 1
ATOM 1210 N N . SER A 1 157 ? 3.515 4.224 -30.334 1.00 78.94 157 SER A N 1
ATOM 1211 C CA . SER A 1 157 ? 3.689 5.136 -31.478 1.00 78.94 157 SER A CA 1
ATOM 1212 C C . SER A 1 157 ? 4.480 4.575 -32.670 1.00 78.94 157 SER A C 1
ATOM 1214 O O . SER A 1 157 ? 4.508 5.216 -33.713 1.00 78.94 157 SER A O 1
ATOM 1216 N N . MET A 1 158 ? 5.124 3.416 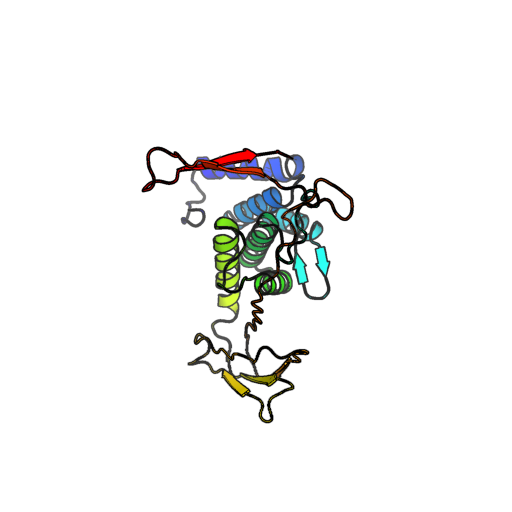-32.520 1.00 74.75 158 MET A N 1
ATOM 1217 C CA . MET A 1 158 ? 5.865 2.723 -33.584 1.00 74.75 158 MET A CA 1
ATOM 1218 C C . MET A 1 158 ? 5.085 1.548 -34.192 1.00 74.75 158 MET A C 1
ATOM 1220 O O . MET A 1 158 ? 5.615 0.849 -35.050 1.00 74.75 158 MET A O 1
ATOM 1224 N N . GLU A 1 159 ? 3.861 1.294 -33.731 1.00 74.62 159 GLU A N 1
ATOM 1225 C CA . GLU A 1 159 ? 3.035 0.184 -34.195 1.00 74.62 159 GLU A CA 1
ATOM 1226 C C . GLU A 1 159 ? 1.865 0.695 -35.033 1.00 74.62 159 GLU A C 1
ATOM 1228 O O . GLU A 1 159 ? 1.229 1.695 -34.704 1.00 74.62 159 GLU A O 1
ATOM 1233 N N . GLU A 1 160 ? 1.569 -0.018 -36.119 1.00 74.81 160 GLU A N 1
ATOM 1234 C CA . GLU A 1 160 ? 0.452 0.318 -37.007 1.00 74.81 160 GLU A CA 1
ATOM 1235 C C . GLU A 1 160 ? -0.907 -0.041 -36.394 1.00 74.81 160 GLU A C 1
ATOM 1237 O O . GLU A 1 160 ? -1.905 0.618 -36.678 1.00 74.81 160 GLU A O 1
ATOM 1242 N N . ASN A 1 161 ? -0.949 -1.066 -35.533 1.00 82.88 161 ASN A N 1
ATOM 1243 C CA . ASN A 1 161 ? -2.185 -1.596 -34.966 1.00 82.88 161 ASN A CA 1
ATOM 1244 C C . ASN A 1 161 ? -2.172 -1.555 -33.430 1.00 82.88 161 ASN A C 1
ATOM 1246 O O . ASN A 1 161 ? -1.254 -2.102 -32.811 1.00 82.88 161 ASN A O 1
ATOM 1250 N N . PRO A 1 162 ? -3.215 -0.990 -32.795 1.00 88.38 162 PRO A N 1
ATOM 1251 C CA . PRO A 1 162 ? -3.339 -1.008 -31.347 1.00 88.38 162 PRO A CA 1
ATOM 1252 C C . PRO A 1 162 ? -3.634 -2.427 -30.844 1.00 88.38 162 PRO A C 1
ATOM 1254 O O . PRO A 1 162 ? -4.332 -3.211 -31.489 1.00 88.38 162 PRO A O 1
ATOM 1257 N N . THR A 1 163 ? -3.155 -2.753 -29.645 1.00 91.94 163 THR A N 1
ATOM 1258 C CA . THR A 1 163 ? -3.542 -3.992 -28.959 1.00 91.94 163 THR A CA 1
ATOM 1259 C C . THR A 1 163 ? -4.719 -3.719 -28.042 1.00 91.94 163 THR A C 1
ATOM 1261 O O . THR A 1 163 ? -4.675 -2.794 -27.234 1.00 91.94 163 THR A O 1
ATOM 1264 N N . VAL A 1 164 ? -5.758 -4.544 -28.143 1.00 94.31 164 VAL A N 1
ATOM 1265 C CA . VAL A 1 164 ? -6.943 -4.461 -27.286 1.00 94.31 164 VAL A CA 1
ATOM 1266 C C . VAL A 1 164 ? -6.947 -5.640 -26.322 1.00 94.31 164 VAL A C 1
ATOM 1268 O O . VAL A 1 164 ? -6.998 -6.797 -26.738 1.00 94.31 164 VAL A O 1
ATOM 1271 N N . PHE A 1 165 ? -6.912 -5.345 -25.028 1.00 95.00 165 PHE A N 1
ATOM 1272 C CA . PHE A 1 165 ? -7.144 -6.311 -23.966 1.00 95.00 165 PHE A CA 1
ATOM 1273 C C . PHE A 1 165 ? -8.616 -6.279 -23.574 1.00 95.00 165 PHE A C 1
ATOM 1275 O O . PHE A 1 165 ? -9.081 -5.302 -22.990 1.00 95.00 165 PHE A O 1
ATOM 1282 N N . ARG A 1 166 ? -9.333 -7.358 -23.888 1.00 94.94 166 ARG A N 1
ATOM 1283 C CA . ARG A 1 166 ? -10.712 -7.559 -23.439 1.00 94.94 166 ARG A CA 1
ATOM 1284 C C . ARG A 1 166 ? -10.711 -8.171 -22.048 1.00 94.94 166 ARG A C 1
ATOM 1286 O O . ARG A 1 166 ? -10.142 -9.250 -21.861 1.00 94.94 166 ARG A O 1
ATOM 1293 N N . ILE A 1 167 ? -11.312 -7.470 -21.097 1.00 93.81 167 ILE A N 1
ATOM 1294 C CA . ILE A 1 167 ? -11.408 -7.873 -19.698 1.00 93.81 167 ILE A CA 1
ATOM 1295 C C . ILE A 1 167 ? -12.876 -8.122 -19.372 1.00 93.81 167 ILE A C 1
ATOM 1297 O O . ILE A 1 167 ? -13.700 -7.215 -19.459 1.00 93.81 167 ILE A O 1
ATOM 1301 N N . ASP A 1 168 ? -13.188 -9.348 -18.978 1.00 92.69 168 ASP A N 1
ATOM 1302 C CA . ASP A 1 168 ? -14.525 -9.788 -18.592 1.00 92.69 168 ASP A CA 1
ATOM 1303 C C . ASP A 1 168 ? -14.500 -10.433 -17.200 1.00 92.69 168 ASP A C 1
ATOM 1305 O O . ASP A 1 168 ? -13.460 -10.542 -16.543 1.00 92.69 168 ASP A O 1
ATOM 1309 N N . GLN A 1 169 ? -15.666 -10.866 -16.733 1.00 90.31 169 GLN A N 1
ATOM 1310 C CA . GLN A 1 169 ? -15.820 -11.483 -15.423 1.00 90.31 169 GLN A CA 1
ATOM 1311 C C . GLN A 1 169 ? -14.997 -12.772 -15.250 1.00 90.31 169 GLN A C 1
ATOM 1313 O O . GLN A 1 169 ? -14.553 -13.066 -14.137 1.00 90.31 169 GLN A O 1
ATOM 1318 N N . GLU A 1 170 ? -14.786 -13.532 -16.324 1.00 91.25 170 GLU A N 1
ATOM 1319 C CA . GLU A 1 170 ? -14.090 -14.821 -16.301 1.00 91.25 170 GLU A CA 1
ATOM 1320 C C . GLU A 1 170 ? -12.570 -14.633 -16.285 1.00 91.25 170 GLU A C 1
ATOM 1322 O O . GLU A 1 170 ? -11.844 -15.395 -15.643 1.00 91.25 170 GLU A O 1
ATOM 1327 N N . ASN A 1 171 ? -12.079 -13.587 -16.953 1.00 91.44 171 ASN A N 1
ATOM 1328 C CA . ASN A 1 171 ? -10.657 -13.361 -17.169 1.00 91.44 171 ASN A CA 1
ATOM 1329 C C . ASN A 1 171 ? -10.055 -12.210 -16.333 1.00 91.44 171 ASN A C 1
ATOM 1331 O O . ASN A 1 171 ? -8.847 -11.985 -16.412 1.00 91.44 171 ASN A O 1
ATOM 1335 N N . ARG A 1 172 ? -10.843 -11.528 -15.487 1.00 88.25 172 ARG A N 1
ATOM 1336 C CA . ARG A 1 172 ? -10.426 -10.357 -14.677 1.00 88.25 172 ARG A CA 1
ATOM 1337 C C . ARG A 1 172 ? -9.222 -10.557 -13.749 1.00 88.25 172 ARG A C 1
ATOM 1339 O O . ARG A 1 172 ? -8.618 -9.577 -13.325 1.00 88.25 172 ARG A O 1
ATOM 1346 N N . PHE A 1 173 ? -8.865 -11.799 -13.426 1.00 87.88 173 PHE A N 1
ATOM 1347 C CA . PHE A 1 173 ? -7.685 -12.124 -12.609 1.00 87.88 173 PHE A CA 1
ATOM 1348 C C . PHE A 1 173 ? -6.473 -12.579 -13.435 1.00 87.88 173 PHE A C 1
ATOM 1350 O O . PHE A 1 173 ? -5.401 -12.823 -12.882 1.00 87.88 173 PHE A O 1
ATOM 1357 N N . VAL A 1 174 ? -6.622 -12.699 -14.756 1.00 91.69 174 VAL A N 1
ATOM 1358 C CA . VAL A 1 174 ? -5.554 -13.123 -15.660 1.00 91.69 174 VAL A CA 1
ATOM 1359 C C . VAL A 1 174 ? -4.699 -11.918 -16.032 1.00 91.69 174 VAL A C 1
ATOM 1361 O O . VAL A 1 174 ? -5.187 -10.946 -16.605 1.00 91.69 174 VAL A O 1
ATOM 1364 N N . LEU A 1 175 ? -3.396 -12.003 -15.757 1.00 91.00 175 LEU A N 1
ATOM 1365 C CA . LEU A 1 175 ? -2.440 -10.982 -16.175 1.00 91.00 175 LEU A CA 1
ATOM 1366 C C . LEU A 1 175 ? -2.389 -10.891 -17.707 1.00 91.00 175 LEU A C 1
ATOM 1368 O O . LEU A 1 175 ? -2.164 -11.886 -18.399 1.00 91.00 175 LEU A O 1
ATOM 1372 N N . LYS A 1 176 ? -2.561 -9.675 -18.229 1.00 92.44 176 LYS A N 1
ATOM 1373 C CA . LYS A 1 176 ? -2.363 -9.340 -19.641 1.00 92.44 176 LYS A CA 1
ATOM 1374 C C . LYS A 1 176 ? -1.179 -8.383 -19.750 1.00 92.44 176 LYS A C 1
ATOM 1376 O O . LYS A 1 176 ? -1.204 -7.309 -19.154 1.00 92.44 176 LYS A O 1
ATOM 1381 N N . THR A 1 177 ? -0.166 -8.769 -20.518 1.00 92.12 177 THR A N 1
ATOM 1382 C CA . THR A 1 177 ? 1.067 -7.990 -20.697 1.00 92.12 177 THR A CA 1
ATOM 1383 C C . THR A 1 177 ? 1.353 -7.807 -22.178 1.00 92.12 177 THR A C 1
ATOM 1385 O O . THR A 1 177 ? 1.050 -8.679 -22.993 1.00 92.12 177 THR A O 1
ATOM 1388 N N . LYS A 1 178 ? 1.957 -6.670 -22.520 1.00 89.75 178 LYS A N 1
ATOM 1389 C CA . LYS A 1 178 ? 2.538 -6.405 -23.832 1.00 89.75 178 LYS A CA 1
ATOM 1390 C C . LYS A 1 178 ? 3.888 -5.732 -23.649 1.00 89.75 178 LYS A C 1
ATOM 1392 O O . LYS A 1 178 ? 4.008 -4.788 -22.870 1.00 89.75 178 LYS A O 1
ATOM 1397 N N . GLU A 1 179 ? 4.875 -6.227 -24.378 1.00 89.19 179 GLU A N 1
ATOM 1398 C CA . GLU A 1 179 ? 6.197 -5.622 -24.453 1.00 89.19 179 GLU A CA 1
ATOM 1399 C C . GLU A 1 179 ? 6.258 -4.664 -25.639 1.00 89.19 179 GLU A C 1
ATOM 1401 O O . GLU A 1 179 ? 5.653 -4.908 -26.683 1.00 89.19 179 GLU A O 1
ATOM 1406 N N . PHE A 1 180 ? 6.991 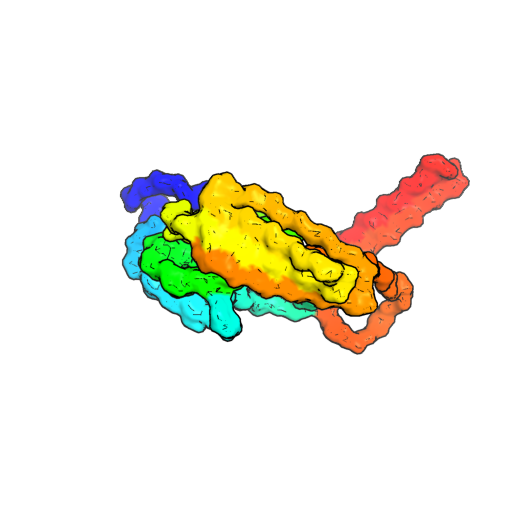-3.568 -25.465 1.00 85.31 180 PHE A N 1
ATOM 1407 C CA . PHE A 1 180 ? 7.238 -2.592 -26.518 1.00 85.31 180 PHE A CA 1
ATOM 1408 C C . PHE A 1 180 ? 8.721 -2.600 -26.887 1.00 85.31 180 PHE A C 1
ATOM 1410 O O . PHE A 1 180 ? 9.564 -2.726 -25.993 1.00 85.31 180 PHE A O 1
ATOM 1417 N N . PRO A 1 181 ? 9.066 -2.415 -28.173 1.00 83.25 181 PRO A N 1
ATOM 1418 C CA . PRO A 1 181 ? 10.452 -2.236 -28.576 1.00 83.25 181 PRO A CA 1
ATOM 1419 C C . PRO A 1 181 ? 11.089 -1.054 -27.841 1.00 83.25 181 PRO A C 1
ATOM 1421 O O . PRO A 1 181 ? 10.467 -0.001 -27.673 1.00 83.25 181 PRO A O 1
ATOM 1424 N N . ALA A 1 182 ? 12.356 -1.206 -27.457 1.00 76.19 182 ALA A N 1
ATOM 1425 C CA . ALA A 1 182 ? 13.158 -0.141 -26.864 1.00 76.19 182 ALA A CA 1
ATOM 1426 C C . ALA A 1 182 ? 13.549 0.909 -27.927 1.00 76.19 182 ALA A C 1
ATOM 1428 O O . ALA A 1 182 ? 14.700 0.998 -28.345 1.00 76.19 182 ALA A O 1
ATOM 1429 N N . ALA A 1 183 ? 12.575 1.682 -28.407 1.00 72.44 183 ALA A N 1
ATOM 1430 C CA . ALA A 1 183 ? 12.772 2.810 -29.315 1.00 72.44 183 ALA A CA 1
ATOM 1431 C C . ALA A 1 183 ? 12.780 4.132 -28.530 1.00 72.44 183 ALA A C 1
ATOM 1433 O O . ALA A 1 183 ? 12.169 4.229 -27.475 1.00 72.44 183 ALA A O 1
ATOM 1434 N N . GLN A 1 184 ? 13.446 5.179 -29.019 1.00 71.12 184 GLN A N 1
ATOM 1435 C CA . GLN A 1 184 ? 13.364 6.512 -28.409 1.00 71.12 184 GLN A CA 1
ATOM 1436 C C . GLN A 1 184 ? 12.902 7.537 -29.450 1.00 71.12 184 GLN A C 1
ATOM 1438 O O . GLN A 1 184 ? 13.538 7.631 -30.500 1.00 71.12 184 GLN A O 1
ATOM 1443 N N . PRO A 1 185 ? 11.842 8.326 -29.182 1.00 73.00 185 PRO A N 1
ATOM 1444 C CA . PRO A 1 185 ? 10.982 8.325 -27.989 1.00 73.00 185 PRO A CA 1
ATOM 1445 C C . PRO A 1 185 ? 9.876 7.247 -28.027 1.00 73.00 185 PRO A C 1
ATOM 1447 O O . PRO A 1 185 ? 9.195 7.088 -29.037 1.00 73.00 185 PRO A O 1
ATOM 1450 N N . VAL A 1 186 ? 9.621 6.570 -26.899 1.00 76.25 186 VAL A N 1
ATOM 1451 C CA . VAL A 1 186 ? 8.417 5.735 -26.727 1.00 76.25 186 VAL A CA 1
ATOM 1452 C C . VAL A 1 186 ? 7.240 6.633 -26.342 1.00 76.25 186 VAL A C 1
ATOM 1454 O O . VAL A 1 186 ? 7.267 7.262 -25.284 1.00 76.25 186 VAL A O 1
ATOM 1457 N N . ARG A 1 187 ? 6.180 6.680 -27.156 1.00 84.94 187 ARG A N 1
ATOM 1458 C CA . ARG A 1 187 ? 4.873 7.198 -26.727 1.00 84.94 187 ARG A CA 1
ATOM 1459 C C . ARG A 1 187 ? 3.885 6.043 -26.688 1.00 84.94 187 ARG A C 1
ATOM 1461 O O . ARG A 1 187 ? 3.699 5.348 -27.682 1.00 84.94 187 ARG A O 1
ATOM 1468 N N . ILE A 1 188 ? 3.266 5.847 -25.530 1.00 87.06 188 ILE A N 1
ATOM 1469 C CA . ILE A 1 188 ? 2.219 4.848 -25.333 1.00 87.06 188 ILE A CA 1
ATOM 1470 C C . ILE A 1 188 ? 0.935 5.597 -24.999 1.00 87.06 188 ILE A C 1
ATOM 1472 O O . ILE A 1 188 ? 0.909 6.425 -24.087 1.00 87.06 188 ILE A O 1
ATOM 1476 N N . THR A 1 189 ? -0.124 5.317 -25.747 1.00 89.50 189 THR A N 1
ATOM 1477 C CA . THR A 1 189 ? -1.469 5.826 -25.478 1.00 89.50 189 THR A CA 1
ATOM 1478 C C . THR A 1 189 ? -2.334 4.681 -24.988 1.00 89.50 189 THR A C 1
ATOM 1480 O O . THR A 1 189 ? -2.348 3.606 -25.584 1.00 89.50 189 THR A O 1
ATOM 1483 N N . ILE A 1 190 ? -3.041 4.916 -23.886 1.00 90.75 190 ILE A N 1
ATOM 1484 C CA . ILE A 1 190 ? -3.912 3.928 -23.256 1.00 90.75 190 ILE A CA 1
ATOM 1485 C C . ILE A 1 190 ? -5.295 4.543 -23.136 1.00 90.75 190 ILE A C 1
ATOM 1487 O O . ILE A 1 190 ? -5.441 5.654 -22.626 1.00 90.75 190 ILE A O 1
ATOM 1491 N N . SER A 1 191 ? -6.302 3.807 -23.579 1.00 92.81 191 SER A N 1
ATOM 1492 C CA . SER A 1 191 ? -7.704 4.161 -23.403 1.00 92.81 191 SER A CA 1
ATOM 1493 C C . SER A 1 191 ? -8.468 2.946 -22.913 1.00 92.81 191 SER A C 1
ATOM 1495 O O . SER A 1 191 ? -8.279 1.847 -23.430 1.00 92.81 191 SER A O 1
ATOM 1497 N N . ALA A 1 192 ? -9.347 3.147 -21.942 1.00 93.69 192 ALA A N 1
ATOM 1498 C CA . ALA A 1 192 ? -10.223 2.108 -21.428 1.00 93.69 192 ALA A CA 1
ATOM 1499 C C . ALA A 1 192 ? -11.677 2.507 -21.680 1.00 93.69 192 ALA A C 1
ATOM 1501 O O . ALA A 1 192 ? -12.045 3.660 -21.451 1.00 93.69 192 ALA A O 1
ATOM 1502 N N . ASN A 1 193 ? -12.488 1.563 -22.152 1.00 94.56 193 ASN A N 1
ATOM 1503 C CA . ASN A 1 193 ? -13.920 1.749 -22.354 1.00 94.56 193 ASN A CA 1
ATOM 1504 C C . ASN A 1 193 ? -14.685 0.562 -21.765 1.00 94.56 193 ASN A C 1
ATOM 1506 O O . ASN A 1 193 ? -14.327 -0.584 -22.020 1.00 94.56 193 ASN A O 1
ATOM 1510 N N . GLY A 1 194 ? -15.733 0.836 -20.993 1.00 93.19 194 GLY A N 1
ATOM 1511 C CA . GLY A 1 194 ? -16.548 -0.186 -20.340 1.00 93.19 194 GLY A CA 1
ATOM 1512 C C . GLY A 1 194 ? -16.757 0.083 -18.853 1.00 93.19 194 GLY A C 1
ATOM 1513 O O . GLY A 1 194 ? -16.709 1.226 -18.395 1.00 93.19 194 GLY A O 1
ATOM 1514 N N . ARG A 1 195 ? -17.033 -0.981 -18.097 1.00 90.25 195 ARG A N 1
ATOM 1515 C CA . ARG A 1 195 ? -17.351 -0.954 -16.666 1.00 90.25 195 ARG A CA 1
ATOM 1516 C C . ARG A 1 195 ? -16.461 -1.932 -15.907 1.00 90.25 195 ARG A C 1
ATOM 1518 O O . ARG A 1 195 ? -16.325 -3.088 -16.290 1.00 90.25 195 ARG A O 1
ATOM 1525 N N . GLY A 1 196 ? -15.878 -1.468 -14.808 1.00 87.44 196 GLY A N 1
ATOM 1526 C CA . GLY A 1 196 ? -15.047 -2.284 -13.929 1.00 87.44 196 GLY A CA 1
ATOM 1527 C C . GLY A 1 196 ? -13.843 -1.518 -13.396 1.00 87.44 196 GLY A C 1
ATOM 1528 O O . GLY A 1 196 ? -13.707 -0.311 -13.600 1.00 87.44 196 GLY A O 1
ATOM 1529 N N . PHE A 1 197 ? -12.959 -2.241 -12.715 1.00 84.06 197 PHE A N 1
ATOM 1530 C CA . PHE A 1 197 ? -11.694 -1.724 -12.204 1.00 84.06 197 PHE A CA 1
ATOM 1531 C C . PHE A 1 197 ? -10.549 -2.528 -12.813 1.00 84.06 197 PHE A C 1
ATOM 1533 O O . PHE A 1 197 ? -10.541 -3.752 -12.727 1.00 84.06 197 PHE A O 1
ATOM 1540 N N . ALA A 1 198 ? -9.562 -1.844 -13.390 1.00 85.88 198 ALA A N 1
ATOM 1541 C CA . ALA A 1 198 ? -8.298 -2.461 -13.771 1.00 85.88 198 ALA A CA 1
ATOM 1542 C C . ALA A 1 198 ? -7.129 -1.661 -13.219 1.00 85.88 198 ALA A C 1
ATOM 1544 O O . ALA A 1 198 ? -7.173 -0.434 -13.108 1.00 85.88 198 ALA A O 1
ATOM 1545 N N . ILE A 1 199 ? -6.064 -2.388 -12.901 1.00 86.75 199 ILE A N 1
ATOM 1546 C CA . ILE A 1 199 ? -4.778 -1.813 -12.543 1.00 86.75 199 ILE A CA 1
ATOM 1547 C C . ILE A 1 199 ? -3.901 -1.902 -13.783 1.00 86.75 199 ILE A C 1
ATOM 1549 O O . ILE A 1 199 ? -3.606 -2.991 -14.269 1.00 86.75 199 ILE A O 1
ATOM 1553 N N . PHE A 1 200 ? -3.496 -0.743 -14.287 1.00 87.75 200 PHE A N 1
ATOM 1554 C CA . PHE A 1 200 ? -2.510 -0.643 -15.348 1.00 87.75 200 PHE A CA 1
ATOM 1555 C C . PHE A 1 200 ? -1.135 -0.354 -14.746 1.00 87.75 200 PHE A C 1
ATOM 1557 O O . PHE A 1 200 ? -1.009 0.504 -13.870 1.00 87.75 200 PHE A O 1
ATOM 1564 N N . GLN A 1 201 ? -0.107 -1.037 -15.248 1.00 88.62 201 GLN A N 1
ATOM 1565 C CA . GLN A 1 201 ? 1.266 -0.862 -14.802 1.00 88.62 201 GLN A CA 1
ATOM 1566 C C . GLN A 1 201 ? 2.224 -0.824 -15.994 1.00 88.62 201 GLN A C 1
ATOM 1568 O O . GLN A 1 201 ? 2.205 -1.712 -16.844 1.00 88.62 201 GLN A O 1
ATOM 1573 N N . LEU A 1 202 ? 3.078 0.201 -16.030 1.00 88.00 202 LEU A N 1
ATOM 1574 C CA . LEU A 1 202 ? 4.149 0.351 -17.012 1.00 88.00 202 LEU A CA 1
ATOM 1575 C C . LEU A 1 202 ? 5.493 0.137 -16.319 1.00 88.00 202 LEU A C 1
ATOM 1577 O O . LEU A 1 202 ? 5.848 0.890 -15.416 1.00 88.00 202 LEU A O 1
ATOM 1581 N N . ASN A 1 203 ? 6.246 -0.862 -16.773 1.00 87.44 203 ASN A N 1
ATOM 1582 C CA . ASN A 1 203 ? 7.584 -1.151 -16.270 1.00 87.44 203 ASN A CA 1
ATOM 1583 C C . ASN A 1 203 ? 8.621 -0.748 -17.324 1.00 87.44 203 ASN A C 1
ATOM 1585 O O . ASN A 1 203 ? 8.519 -1.153 -18.480 1.00 87.44 203 ASN A O 1
ATOM 1589 N N . VAL A 1 204 ? 9.622 0.036 -16.918 1.00 85.75 204 VAL A N 1
ATOM 1590 C CA . VAL A 1 204 ? 10.745 0.443 -17.773 1.00 85.75 204 VAL A CA 1
ATOM 1591 C C . VAL A 1 204 ? 12.030 -0.062 -17.136 1.00 85.75 204 VAL A C 1
ATOM 1593 O O . VAL A 1 204 ? 12.349 0.302 -16.007 1.00 85.75 204 VAL A O 1
ATOM 1596 N N . ILE A 1 205 ? 12.759 -0.908 -17.859 1.00 85.56 205 ILE A N 1
ATOM 1597 C CA . ILE A 1 205 ? 14.014 -1.506 -17.401 1.00 85.56 205 ILE A CA 1
ATOM 1598 C C . ILE A 1 205 ? 15.121 -1.009 -18.326 1.00 85.56 205 ILE A C 1
ATOM 1600 O O . ILE A 1 205 ? 15.028 -1.146 -19.544 1.00 85.56 205 ILE A O 1
ATOM 1604 N N . TYR A 1 206 ? 16.156 -0.401 -17.755 1.00 84.44 206 TYR A N 1
ATOM 1605 C CA . TYR A 1 206 ? 17.291 0.129 -18.502 1.00 84.44 206 TYR A CA 1
ATOM 1606 C C . TYR A 1 206 ? 18.565 0.052 -17.668 1.00 84.44 206 TYR A C 1
ATOM 1608 O O . TYR A 1 206 ? 18.535 0.120 -16.440 1.00 84.44 206 TYR A O 1
ATOM 1616 N N . ASN A 1 207 ? 19.698 -0.068 -18.354 1.00 85.50 207 ASN A N 1
ATOM 1617 C CA . ASN A 1 207 ? 21.005 -0.050 -17.716 1.00 85.50 207 ASN A CA 1
ATOM 1618 C C . ASN A 1 207 ? 21.522 1.385 -17.653 1.00 85.50 207 ASN A C 1
ATOM 1620 O O . ASN A 1 207 ? 21.521 2.102 -18.654 1.00 85.50 207 ASN A O 1
ATOM 1624 N N . VAL A 1 208 ? 22.015 1.786 -16.486 1.00 82.19 208 VAL A N 1
ATOM 1625 C CA . VAL A 1 208 ? 22.723 3.055 -16.303 1.00 82.19 208 VAL A CA 1
ATOM 1626 C C . VAL A 1 208 ? 24.207 2.787 -16.128 1.00 82.19 208 VAL A C 1
ATOM 1628 O O . VAL A 1 208 ? 24.610 1.918 -15.354 1.00 82.19 208 VAL A O 1
ATOM 1631 N N . LYS A 1 209 ? 25.049 3.544 -16.835 1.00 83.50 209 LYS A N 1
ATOM 1632 C CA . LYS A 1 209 ? 26.486 3.523 -16.566 1.00 83.50 209 LYS A CA 1
ATOM 1633 C C . LYS A 1 209 ? 26.716 4.225 -15.233 1.00 83.50 209 LYS A C 1
ATOM 1635 O O . LYS A 1 209 ? 26.580 5.442 -15.146 1.00 83.50 209 LYS A O 1
ATOM 1640 N N . ASN A 1 210 ? 27.066 3.462 -14.205 1.00 65.88 210 ASN A N 1
ATOM 1641 C CA . ASN A 1 210 ? 27.436 4.028 -12.918 1.00 65.88 210 ASN A CA 1
ATOM 1642 C C . ASN A 1 210 ? 28.761 4.799 -13.073 1.00 65.88 210 ASN A C 1
ATOM 1644 O O . ASN A 1 210 ? 29.812 4.197 -13.285 1.00 65.88 210 ASN A O 1
ATOM 1648 N N . SER A 1 211 ? 28.729 6.131 -13.017 1.00 52.34 211 SER A N 1
ATOM 1649 C CA . SER A 1 211 ? 29.932 6.970 -13.108 1.00 52.34 211 SER A CA 1
ATOM 1650 C C . SER A 1 211 ? 30.666 7.143 -11.770 1.00 52.34 211 SER A C 1
ATOM 1652 O O . SER A 1 211 ? 31.585 7.953 -11.689 1.00 52.34 211 SER A O 1
ATOM 1654 N N . HIS A 1 212 ? 30.311 6.392 -10.719 1.00 51.47 212 HIS A N 1
ATOM 1655 C CA . HIS A 1 212 ? 30.907 6.524 -9.381 1.00 51.47 212 HIS A CA 1
ATOM 1656 C C . HIS A 1 212 ? 32.186 5.707 -9.141 1.00 51.47 212 HIS A C 1
ATOM 1658 O O . HIS A 1 212 ? 32.581 5.490 -8.000 1.00 51.47 212 HIS A O 1
ATOM 1664 N N . THR A 1 213 ? 32.921 5.331 -10.185 1.00 42.94 213 THR A N 1
ATOM 1665 C CA . THR A 1 213 ? 34.351 5.038 -10.032 1.00 42.94 213 THR A CA 1
ATOM 1666 C C . THR A 1 213 ? 35.126 6.307 -10.372 1.00 42.94 213 THR A C 1
ATOM 1668 O O . THR A 1 213 ? 35.247 6.650 -11.547 1.00 42.94 213 THR A O 1
ATOM 1671 N N . SER A 1 214 ? 35.694 6.968 -9.356 1.00 39.03 214 SER A N 1
ATOM 1672 C CA . SER A 1 214 ? 36.591 8.145 -9.430 1.00 39.03 214 SER A CA 1
ATOM 1673 C C . SER A 1 214 ? 35.932 9.527 -9.282 1.00 39.03 214 SER A C 1
ATOM 1675 O O . SER A 1 214 ? 35.843 10.282 -10.245 1.00 39.03 214 SER A O 1
ATOM 1677 N N . LYS A 1 215 ? 35.577 9.922 -8.051 1.00 34.09 215 LYS A N 1
ATOM 1678 C CA . LYS A 1 215 ? 36.084 11.153 -7.395 1.00 34.09 215 LYS A CA 1
ATOM 1679 C C . LYS A 1 215 ? 35.306 11.459 -6.113 1.00 34.09 215 LYS A C 1
ATOM 1681 O O . LYS A 1 215 ? 34.106 11.705 -6.116 1.00 34.09 215 LYS A O 1
ATOM 1686 N N . ARG A 1 216 ? 36.068 11.519 -5.020 1.00 42.28 216 ARG A N 1
ATOM 1687 C CA . ARG A 1 216 ? 35.754 12.256 -3.794 1.00 42.28 216 ARG A CA 1
ATOM 1688 C C . ARG A 1 216 ? 35.113 13.610 -4.137 1.00 42.28 216 ARG A C 1
ATOM 1690 O O . ARG A 1 216 ? 35.745 14.397 -4.828 1.00 42.28 216 ARG A O 1
ATOM 1697 N N . ARG A 1 217 ? 33.928 13.866 -3.568 1.00 42.59 217 ARG A N 1
ATOM 1698 C CA . ARG A 1 217 ? 33.275 15.175 -3.338 1.00 42.59 217 ARG A CA 1
ATOM 1699 C C . ARG A 1 217 ? 33.181 16.139 -4.536 1.00 42.59 217 ARG A C 1
ATOM 1701 O O . ARG A 1 217 ? 34.172 16.747 -4.913 1.00 42.59 217 ARG A O 1
ATOM 1708 N N . SER A 1 218 ? 31.952 16.473 -4.943 1.00 32.66 218 SER A N 1
ATOM 1709 C CA . SER A 1 218 ? 31.411 17.839 -4.768 1.00 32.66 218 SER A CA 1
ATOM 1710 C C . SER A 1 218 ? 30.011 18.009 -5.387 1.00 32.66 218 SER A C 1
ATOM 1712 O O . SER A 1 218 ? 29.866 18.037 -6.601 1.00 32.66 218 SER A O 1
ATOM 1714 N N . ARG A 1 219 ? 29.034 18.251 -4.502 1.00 39.72 219 ARG A N 1
ATOM 1715 C CA . ARG A 1 219 ? 27.958 19.260 -4.610 1.00 39.72 219 ARG A CA 1
ATOM 1716 C C . ARG A 1 219 ? 26.986 19.186 -5.803 1.00 39.72 219 ARG A C 1
ATOM 1718 O O . ARG A 1 219 ? 27.054 20.021 -6.693 1.00 39.72 219 ARG A O 1
ATOM 1725 N N . SER A 1 220 ? 25.964 18.339 -5.680 1.00 34.38 220 SER A N 1
ATOM 1726 C CA . SER A 1 220 ? 24.554 18.741 -5.865 1.00 34.38 220 SER A CA 1
ATOM 1727 C C . SER A 1 220 ? 23.634 17.608 -5.391 1.00 34.38 220 SER A C 1
ATOM 1729 O O . SER A 1 220 ? 23.733 16.506 -5.917 1.00 34.38 220 SER A O 1
ATOM 1731 N N . ALA A 1 221 ? 22.769 17.903 -4.414 1.00 38.22 221 ALA A N 1
ATOM 1732 C CA . ALA A 1 221 ? 21.890 16.991 -3.666 1.00 38.22 221 ALA A CA 1
ATOM 1733 C C . ALA A 1 221 ? 22.621 15.962 -2.771 1.00 38.22 221 ALA A C 1
ATOM 1735 O O . ALA A 1 221 ? 23.392 15.121 -3.224 1.00 38.22 221 ALA A O 1
ATOM 1736 N N . GLN A 1 222 ? 22.398 16.067 -1.459 1.00 46.59 222 GLN A N 1
ATOM 1737 C CA . GLN A 1 222 ? 22.901 15.154 -0.430 1.00 46.59 222 GLN A CA 1
ATOM 1738 C C . GLN A 1 222 ? 22.256 13.764 -0.575 1.00 46.59 222 GLN A C 1
ATOM 1740 O O . GLN A 1 222 ? 21.353 13.422 0.174 1.00 46.59 222 GLN A O 1
ATOM 1745 N N . ASN A 1 223 ? 22.741 12.933 -1.499 1.00 51.59 223 ASN A N 1
ATOM 1746 C CA . ASN A 1 223 ? 22.592 11.483 -1.366 1.00 51.59 223 ASN A CA 1
ATOM 1747 C C . ASN A 1 223 ? 23.568 11.038 -0.268 1.00 51.59 223 ASN A C 1
ATOM 1749 O O . ASN A 1 223 ? 24.718 10.696 -0.539 1.00 51.59 223 ASN A O 1
ATOM 1753 N N . GLN A 1 224 ? 23.157 11.174 0.990 1.00 58.47 224 GLN A N 1
ATOM 1754 C CA . GLN A 1 224 ? 23.931 10.678 2.119 1.00 58.47 224 GLN A CA 1
ATOM 1755 C C . GLN A 1 224 ? 23.783 9.153 2.126 1.00 58.47 224 GLN A C 1
ATOM 1757 O O . GLN A 1 224 ? 22.703 8.631 2.362 1.00 58.47 224 GLN A O 1
ATOM 1762 N N . GLU A 1 225 ? 24.832 8.415 1.780 1.00 68.62 225 GLU A N 1
ATOM 1763 C CA . GLU A 1 225 ? 24.774 6.953 1.843 1.00 68.62 225 GLU A CA 1
ATOM 1764 C C . GLU A 1 225 ? 24.509 6.520 3.294 1.00 68.62 225 GLU A C 1
ATOM 1766 O O . GLU A 1 225 ? 25.099 7.060 4.230 1.00 68.62 225 GLU A O 1
ATOM 1771 N N . SER A 1 226 ? 23.598 5.566 3.505 1.00 76.12 226 SER A N 1
ATOM 1772 C CA . SER A 1 226 ? 23.296 5.065 4.857 1.00 76.12 226 SER A CA 1
ATOM 1773 C C . SER A 1 226 ? 24.420 4.188 5.419 1.00 76.12 226 SER A C 1
ATOM 1775 O O . SER A 1 226 ? 24.523 4.000 6.633 1.00 76.12 226 SER A O 1
ATOM 1777 N N . PHE A 1 227 ? 25.266 3.658 4.537 1.00 81.69 227 PHE A N 1
ATOM 1778 C CA . PHE A 1 227 ? 26.375 2.777 4.863 1.00 81.69 227 PHE A CA 1
ATOM 1779 C C . PHE A 1 227 ? 27.643 3.243 4.158 1.00 81.69 227 PHE A C 1
ATOM 1781 O O . PHE A 1 227 ? 27.608 3.641 3.001 1.00 81.69 227 PHE A O 1
ATOM 1788 N N . ASP A 1 228 ? 28.756 3.134 4.865 1.00 84.75 228 ASP A N 1
ATOM 1789 C CA . ASP A 1 228 ? 30.105 3.175 4.317 1.00 84.75 228 ASP A CA 1
ATOM 1790 C C . ASP A 1 228 ? 30.466 1.755 3.866 1.00 84.75 228 ASP A C 1
ATOM 1792 O O . ASP A 1 228 ? 30.301 0.815 4.649 1.00 84.75 228 ASP A O 1
ATOM 1796 N N . LEU A 1 229 ? 30.903 1.587 2.617 1.00 86.94 229 LEU A N 1
ATOM 1797 C CA . LEU A 1 229 ? 31.207 0.289 2.010 1.00 86.94 229 LEU A CA 1
ATOM 1798 C C . LEU A 1 229 ? 32.631 0.297 1.450 1.00 86.94 229 LEU A C 1
ATOM 1800 O O . LEU A 1 229 ? 32.952 1.084 0.561 1.00 86.94 229 LEU A O 1
ATOM 1804 N N . ASP A 1 230 ? 33.454 -0.634 1.920 1.00 87.19 230 ASP A N 1
ATOM 1805 C CA . ASP A 1 230 ? 34.807 -0.863 1.418 1.00 87.19 230 ASP A CA 1
ATOM 1806 C C . ASP A 1 230 ? 34.934 -2.292 0.880 1.00 87.19 230 ASP A C 1
ATOM 1808 O O . ASP A 1 230 ? 34.596 -3.264 1.558 1.00 87.19 230 ASP A O 1
ATOM 1812 N N . VAL A 1 231 ? 35.400 -2.418 -0.364 1.00 88.31 231 VAL A N 1
ATOM 1813 C CA . VAL A 1 231 ? 35.518 -3.694 -1.077 1.00 88.31 231 VAL A CA 1
ATOM 1814 C C . VAL A 1 231 ? 36.940 -3.829 -1.601 1.00 88.31 231 VAL A C 1
ATOM 1816 O O . VAL A 1 231 ? 37.356 -3.107 -2.505 1.00 88.31 231 VAL A O 1
ATOM 1819 N N . CYS A 1 232 ? 37.679 -4.788 -1.053 1.00 88.69 232 CYS A N 1
ATOM 1820 C CA . CYS A 1 232 ? 39.079 -5.026 -1.372 1.00 88.69 232 CYS A CA 1
ATOM 1821 C C . CYS A 1 232 ? 39.294 -6.472 -1.828 1.00 88.69 232 CYS A C 1
ATOM 1823 O O . CYS A 1 232 ? 39.028 -7.414 -1.081 1.00 88.69 232 CYS A O 1
ATOM 1825 N N . VAL A 1 233 ? 39.854 -6.654 -3.023 1.00 88.12 233 VAL A N 1
ATOM 1826 C CA . VAL A 1 233 ? 40.324 -7.961 -3.501 1.00 88.12 233 VAL A CA 1
ATOM 1827 C C . VAL A 1 233 ? 41.783 -8.128 -3.091 1.00 88.12 233 VAL A C 1
ATOM 1829 O O . VAL A 1 233 ? 42.628 -7.303 -3.437 1.00 88.12 233 VAL A O 1
ATOM 1832 N N . LYS A 1 234 ? 42.079 -9.185 -2.336 1.00 85.00 234 LYS A N 1
ATOM 1833 C CA . LYS A 1 234 ? 43.442 -9.610 -2.024 1.00 85.00 234 LYS A CA 1
ATOM 1834 C C . LYS A 1 234 ? 43.803 -10.788 -2.917 1.00 85.00 234 LYS A C 1
ATOM 1836 O O . LYS A 1 234 ? 43.090 -11.790 -2.946 1.00 85.00 234 LYS A O 1
ATOM 1841 N N . ASP A 1 235 ? 44.916 -10.626 -3.612 1.00 82.94 235 ASP A N 1
ATOM 1842 C CA . ASP A 1 235 ? 45.535 -11.640 -4.452 1.00 82.94 235 ASP A CA 1
ATOM 1843 C C . ASP A 1 235 ? 46.799 -12.145 -3.743 1.00 82.94 235 ASP A C 1
ATOM 1845 O O . ASP A 1 235 ? 47.655 -11.340 -3.346 1.00 82.94 235 ASP A O 1
ATOM 1849 N N . ASP A 1 236 ? 46.886 -13.457 -3.526 1.00 78.94 236 ASP A N 1
ATOM 1850 C CA . ASP A 1 236 ? 48.094 -14.083 -3.003 1.00 78.94 236 ASP A CA 1
ATOM 1851 C C . ASP A 1 236 ? 48.943 -14.572 -4.175 1.00 78.94 236 ASP A C 1
ATOM 1853 O O . ASP A 1 236 ? 48.650 -15.574 -4.819 1.00 78.94 236 ASP A O 1
ATOM 1857 N N . LYS A 1 237 ? 50.076 -13.901 -4.403 1.00 76.50 237 LYS A N 1
ATOM 1858 C CA . LYS A 1 237 ? 51.029 -14.259 -5.464 1.00 76.50 237 LYS A CA 1
ATOM 1859 C C . LYS A 1 237 ? 51.562 -15.696 -5.363 1.00 76.50 237 LYS A C 1
ATOM 1861 O O . LYS A 1 237 ? 52.204 -16.156 -6.305 1.00 76.50 237 LYS A O 1
ATOM 1866 N N . LYS A 1 238 ? 51.381 -16.373 -4.224 1.00 78.69 238 LYS A N 1
ATOM 1867 C CA . LYS A 1 238 ? 51.778 -17.771 -4.011 1.00 78.69 238 LYS A CA 1
ATOM 1868 C C . LYS A 1 238 ? 50.652 -18.774 -4.264 1.00 78.69 238 LYS A C 1
ATOM 1870 O O . LYS A 1 238 ? 50.961 -19.951 -4.432 1.00 78.69 238 LYS A O 1
ATOM 1875 N N . ASP A 1 239 ? 49.399 -18.333 -4.321 1.00 79.62 239 ASP A N 1
ATOM 1876 C CA . ASP A 1 239 ? 48.238 -19.175 -4.603 1.00 79.62 239 ASP A CA 1
ATOM 1877 C C . ASP A 1 239 ? 47.440 -18.606 -5.781 1.00 79.62 239 ASP A C 1
ATOM 1879 O O . ASP A 1 239 ? 46.436 -17.919 -5.631 1.00 79.62 239 ASP A O 1
ATOM 1883 N N . ILE A 1 240 ? 47.904 -18.939 -6.986 1.00 79.62 240 ILE A N 1
ATOM 1884 C CA . ILE A 1 240 ? 47.309 -18.504 -8.259 1.00 79.62 240 ILE A CA 1
ATOM 1885 C C . ILE A 1 240 ? 45.890 -19.044 -8.5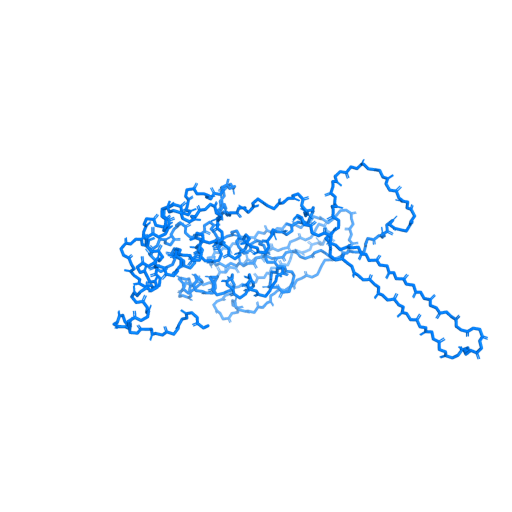07 1.00 79.62 240 ILE A C 1
ATOM 1887 O O . ILE A 1 240 ? 45.262 -18.670 -9.497 1.00 79.62 240 ILE A O 1
ATOM 1891 N N . ASN A 1 241 ? 45.397 -19.947 -7.654 1.00 86.94 241 ASN A N 1
ATOM 1892 C CA . ASN A 1 241 ? 44.090 -20.580 -7.810 1.00 86.94 241 ASN A CA 1
ATOM 1893 C C . ASN A 1 241 ? 43.025 -19.983 -6.882 1.00 86.94 241 ASN A C 1
ATOM 1895 O O . ASN A 1 241 ? 41.862 -20.381 -6.980 1.00 86.94 241 ASN A O 1
ATOM 1899 N N . SER A 1 242 ? 43.385 -19.052 -5.992 1.00 83.44 242 SER A N 1
ATOM 1900 C CA . SER A 1 242 ? 42.441 -18.458 -5.051 1.00 83.44 242 SER A CA 1
ATOM 1901 C C . SER A 1 242 ? 42.504 -16.931 -5.037 1.00 83.44 242 SER A C 1
ATOM 1903 O O . SER A 1 242 ? 43.543 -16.301 -5.196 1.00 83.44 242 SER A O 1
ATOM 1905 N N . LEU A 1 243 ? 41.336 -16.317 -4.861 1.00 87.31 243 LEU A N 1
ATOM 1906 C CA . LEU A 1 243 ? 41.167 -14.876 -4.703 1.00 87.31 243 LEU A CA 1
ATOM 1907 C C . LEU A 1 243 ? 40.338 -14.641 -3.449 1.00 87.31 243 LEU A C 1
ATOM 1909 O O . LEU A 1 243 ? 39.297 -15.272 -3.259 1.00 87.31 243 LEU A O 1
ATOM 1913 N N . THR A 1 244 ? 40.778 -13.715 -2.597 1.00 88.06 244 THR A N 1
ATOM 1914 C CA . THR A 1 244 ? 40.049 -13.364 -1.374 1.00 88.06 244 THR A CA 1
ATOM 1915 C C . THR A 1 244 ? 39.385 -12.006 -1.534 1.00 88.06 244 THR A C 1
ATOM 1917 O O . THR A 1 244 ? 40.056 -10.985 -1.678 1.00 88.06 244 THR A O 1
ATOM 1920 N N . LEU A 1 245 ? 38.058 -11.974 -1.452 1.00 91.31 245 LEU A N 1
ATOM 1921 C CA . LEU A 1 245 ? 37.279 -10.740 -1.446 1.00 91.31 245 LEU A CA 1
ATOM 1922 C C . LEU A 1 245 ? 36.953 -10.341 -0.002 1.00 91.31 245 LEU A C 1
ATOM 1924 O O . LEU A 1 245 ? 36.261 -11.073 0.700 1.00 91.31 245 LEU A O 1
ATOM 1928 N N . ASN A 1 246 ? 37.425 -9.172 0.434 1.00 90.56 246 ASN A N 1
ATOM 1929 C CA . ASN A 1 246 ? 37.051 -8.579 1.717 1.00 90.56 246 ASN A CA 1
ATOM 1930 C C . ASN A 1 246 ? 36.025 -7.475 1.484 1.00 90.56 246 ASN A C 1
ATOM 1932 O O . ASN A 1 246 ? 36.279 -6.549 0.715 1.00 90.56 246 ASN A O 1
ATOM 1936 N N . ILE A 1 247 ? 34.886 -7.577 2.164 1.00 91.81 247 ILE A N 1
ATOM 1937 C CA . ILE A 1 247 ? 33.806 -6.594 2.115 1.00 91.81 247 ILE A CA 1
ATOM 1938 C C . ILE A 1 247 ? 33.577 -6.100 3.541 1.00 91.81 247 ILE A C 1
ATOM 1940 O O . ILE A 1 247 ? 33.187 -6.876 4.414 1.00 91.81 247 ILE A O 1
ATOM 1944 N N . CYS A 1 248 ? 33.819 -4.816 3.772 1.00 90.38 248 CYS A N 1
ATOM 1945 C CA . CYS A 1 248 ? 33.608 -4.145 5.047 1.00 90.38 248 CYS A CA 1
ATOM 1946 C C . CYS A 1 248 ? 32.457 -3.151 4.899 1.00 90.38 248 CYS A C 1
ATOM 1948 O O . CYS A 1 248 ? 32.406 -2.395 3.933 1.00 90.38 248 CYS A O 1
ATOM 1950 N N . THR A 1 249 ? 31.542 -3.130 5.866 1.00 90.06 249 THR A N 1
ATOM 1951 C CA . THR A 1 249 ? 30.427 -2.178 5.891 1.00 90.06 249 THR A CA 1
ATOM 1952 C C . THR A 1 249 ? 30.285 -1.545 7.268 1.00 90.06 249 THR A C 1
ATOM 1954 O O . THR A 1 249 ? 30.529 -2.199 8.286 1.00 90.06 249 THR A O 1
ATOM 1957 N N . ARG A 1 250 ? 29.898 -0.268 7.317 1.00 89.12 250 ARG A N 1
ATOM 1958 C CA . ARG A 1 250 ? 29.613 0.461 8.558 1.00 89.12 250 ARG A CA 1
ATOM 1959 C C . ARG A 1 250 ? 28.381 1.340 8.383 1.00 89.12 250 ARG A C 1
ATOM 1961 O O . ARG A 1 250 ? 28.343 2.182 7.494 1.00 89.12 250 ARG A O 1
ATOM 1968 N N . TYR A 1 251 ? 27.402 1.185 9.270 1.00 86.50 251 TYR A N 1
ATOM 1969 C CA . TYR A 1 251 ? 26.238 2.071 9.319 1.00 86.50 251 TYR A CA 1
ATOM 1970 C C . TYR A 1 251 ? 26.657 3.471 9.777 1.00 86.50 251 TYR A C 1
ATOM 1972 O O . TYR A 1 251 ? 27.345 3.609 10.790 1.00 86.50 251 TYR A O 1
ATOM 1980 N N . LEU A 1 252 ? 26.263 4.497 9.023 1.00 80.69 252 LEU A N 1
ATOM 1981 C CA . LEU A 1 252 ? 26.681 5.874 9.289 1.00 80.69 252 LEU A CA 1
ATOM 1982 C C . LEU A 1 252 ? 25.760 6.613 10.260 1.00 80.69 252 LEU A C 1
ATOM 1984 O O . LEU A 1 252 ? 26.194 7.601 10.845 1.00 80.69 252 LEU A O 1
ATOM 1988 N N . GLY A 1 253 ? 24.546 6.103 10.485 1.00 71.69 253 GLY A N 1
ATOM 1989 C CA . GLY A 1 253 ? 23.555 6.773 11.316 1.00 71.69 253 GLY A CA 1
ATOM 1990 C C . GLY A 1 253 ? 23.057 8.083 10.702 1.00 71.69 253 GLY A C 1
ATOM 1991 O O . GLY A 1 253 ? 23.772 8.800 10.001 1.00 71.69 253 GLY A O 1
ATOM 1992 N N . THR A 1 254 ? 21.795 8.380 10.971 1.00 56.44 254 THR A N 1
ATOM 1993 C CA . THR A 1 254 ? 21.228 9.729 10.882 1.00 56.44 254 THR A CA 1
ATOM 1994 C C . THR A 1 254 ? 21.077 10.277 12.282 1.00 56.44 254 THR A C 1
ATOM 1996 O O . THR A 1 254 ? 20.552 9.501 13.116 1.00 56.44 254 THR A O 1
#

Organism: Micrurus surinamensis (NCBI:txid129470)

InterPro domains:
  IPR008930 Terpenoid cyclases/protein prenyltransferase alpha-alpha toroid [SSF48239] (10-143)
  IPR011626 Alpha-macroglobulin-like, TED domain [PF07678] (9-138)
  IPR050473 Alpha-2-macroglobulin/Complement system [PTHR11412] (2-252)

Secondary structure (DSSP, 8-state):
---S---TT-HHHHHHHHHHHHHTTTT-SSHHHHHHHHHHHHHTT-TTHHHHHHHHHHT-EEETTEEE------S---SSSPPHHHHHHHHHHHHHHHHTT-HHHHHHHHHHHHHT--TTS--SSSHHHHHHHHHHHHHHGGGTTS--EEEEEEEETT-SS-EEEEEETTTTTS---------SS--EEEEEEEES----------------SS-----SS----SEEEEEEEEE-TT-TT-EEEEEEEEE---

Radius of gyration: 24.04 Å; Cα contacts (8 Å, |Δi|>4): 294; chains: 1; bounding box: 72×40×68 Å

Solvent-accessible surface area (backbone atoms only — not comparable to full-atom values): 15835 Å² total; per-residue (Å²): 134,88,82,66,90,71,65,90,79,40,68,69,57,52,54,51,49,54,50,52,61,67,34,63,84,73,67,62,84,52,66,52,65,41,21,53,52,21,27,54,29,36,77,68,66,40,87,58,19,65,59,40,46,51,58,52,57,71,66,44,47,75,60,89,76,28,36,44,48,80,68,97,67,82,68,63,66,92,57,93,68,77,58,46,62,28,45,32,26,42,13,32,44,33,42,28,22,54,72,69,68,39,53,82,74,24,49,24,28,51,55,37,57,65,67,62,46,45,94,85,71,40,53,89,48,65,66,26,26,52,41,31,51,51,26,49,53,60,58,48,59,80,51,66,86,55,71,35,44,31,41,39,36,43,33,49,78,91,52,95,70,67,47,71,48,80,37,34,74,90,48,67,84,59,90,83,87,84,88,77,82,96,56,89,85,78,48,76,50,75,50,75,52,76,40,68,87,85,90,85,83,89,83,86,89,81,88,75,85,78,74,82,77,84,74,86,83,84,92,80,80,71,75,62,68,64,53,50,78,47,80,47,80,49,77,48,94,87,40,91,88,55,76,47,78,45,79,47,76,44,80,63,75,132

Sequence (254 aa):
MLEYQFSENDKPIKKALGFLEFQLNNIVSDNHTLALVTYALSLAKSTAAKGALNKLNERSERQGELRFWTSPSSGLSSSWQPCSADIEVAGYALLSHFIQQRLLEGIPIMKWLSKQRNHLGGYSSTQDTIVALQALSTFATLTADSVTEMDVTVNGSMEENPTVFRIDQENRFVLKTKEFPAAQPVRITISANGRGFAIFQLNVIYNVKNSHTSKRRSRSAQNQESFDLDVCVKDDKKDINSLTLNICTRYLGT

Foldseek 3Di:
DLPDPDDLPDPVLVVVLVVLLVCLVPPPPWLLSLLVSLLSCLSSVHPCNVVSLVVSQVQWDDDPLAIWHATPDDLQDPDPAGDLSRLLSLLSSLNSCLSVVVLVVSRRSLVVNLVRADPVRAHDDDNSRVSSVVSNVSSCVVCLPPWDWKWKWKDKPVDPDIDIDTDGNVCPPPDDDDDDPPDPPIDMDIDMDDDDDDRDDDDDDDDDDPPPPDDDDDDDGPNPPQKDKDWDKDDDPVCPPDIDIDIDIDGPDD